Protein AF-A0A9D9EL34-F1 (afdb_monomer_lite)

pLDDT: mean 85.11, std 13.99, range [40.06, 97.62]

Radius of gyration: 29.47 Å; chains: 1; bounding box: 62×39×75 Å

Sequence (235 aa):
MADWTDLKKRLDNDIDYTANREFAKMIVSNEAKAVHYYLTKIGLPIMKHIEYSIMHRDISADYYIFLSSPYDSKEEKPLWHRVDLYKGINCLLSSYTSSIACRHFCKLANKEKRISEKEGELLEFVDYESLIRCESANDEEDNIQVRLVRKAYQMLSERYRRVLHFLVIEKMSALDAFPLLDSYIHPRPKDGLTSDEVKQSWTNKQRQDALSLLKGYALKHLQENFESIKNNLNC

Foldseek 3Di:
DPPPVVLVVCQVVVPQCPSQLVLLVCVLVVPPVSVVCCCPVQVVVLLVCCCVPQQVHDCPVVSCCVQFPDADPVVRGGNRVQSVPDDRDPDGSSVSSSVVSNVVSNVVSVVVVVVVVVVVVVLPVVPLVLLVCLPDPDPPDPDPLSVLLSQLLVPDDPLLNLLCCQCRNVVHQLVVCCVVNVVVQFDDDDPNHGSVRVVVPDDPVRSNVRSVVSNVVSSVSSVVSSVVVVVVVVD

Secondary structure (DSSP, 8-state):
---HHHHHHHGGG-TTSHHHHHHHHHHHTT-HHHHHHIIIIIIHHHHHHHIIIII-S--HHHHHHHHHPSEETTTTEE--HHHHT---SSS-HHHHHHHHHHHHHHHHHHHHHHHHHHHHGGGGGS-HHHHHHHH--------HHHHHHHHHHHTS-HHHHHHHIIIIIS---HHHHHHHHGGG--PPPBTTB-HHHHHHT--HHHHHHHHHHHHHHHHHHHHHHHHHHHHHH--

Structure (mmCIF, N/CA/C/O backbone):
data_AF-A0A9D9EL34-F1
#
_entry.id   AF-A0A9D9EL34-F1
#
loop_
_atom_site.group_PDB
_atom_site.id
_atom_site.type_symbol
_atom_site.label_atom_id
_atom_site.label_alt_id
_atom_site.label_comp_id
_atom_site.label_asym_id
_atom_site.label_entity_id
_atom_site.label_seq_id
_atom_site.pdbx_PDB_ins_code
_atom_site.Cartn_x
_atom_site.Cartn_y
_atom_site.Cartn_z
_atom_site.occupancy
_atom_site.B_iso_or_equiv
_atom_site.auth_seq_id
_atom_site.auth_comp_id
_atom_site.auth_asym_id
_atom_site.auth_atom_id
_atom_site.pdbx_PDB_model_num
ATOM 1 N N . MET A 1 1 ? 24.231 2.104 -37.222 1.00 48.06 1 MET A N 1
ATOM 2 C CA . MET A 1 1 ? 23.882 2.232 -35.791 1.00 48.06 1 MET A CA 1
ATOM 3 C C . MET A 1 1 ? 23.849 3.713 -35.486 1.00 48.06 1 MET A C 1
ATOM 5 O O . MET A 1 1 ? 24.840 4.370 -35.784 1.00 48.06 1 MET A O 1
ATOM 9 N N . ALA A 1 2 ? 22.723 4.252 -35.016 1.00 55.34 2 ALA A N 1
ATOM 10 C CA . ALA A 1 2 ? 22.677 5.641 -34.569 1.00 55.34 2 ALA A CA 1
ATOM 11 C C . ALA A 1 2 ? 23.682 5.828 -33.419 1.00 55.34 2 ALA A C 1
ATOM 13 O O . ALA A 1 2 ? 23.806 4.956 -32.557 1.00 55.34 2 ALA A O 1
ATOM 14 N N . ASP A 1 3 ? 24.445 6.920 -33.437 1.00 78.56 3 ASP A N 1
ATOM 15 C CA . ASP A 1 3 ? 25.377 7.235 -32.358 1.00 78.56 3 ASP A CA 1
ATOM 16 C C . ASP A 1 3 ? 24.578 7.465 -31.066 1.00 78.56 3 ASP A C 1
ATOM 18 O O . ASP A 1 3 ? 23.711 8.335 -30.991 1.00 78.56 3 ASP A O 1
ATOM 22 N N . TRP A 1 4 ? 24.880 6.681 -30.032 1.00 81.81 4 TRP A N 1
ATOM 23 C CA . TRP A 1 4 ? 24.311 6.796 -28.687 1.00 81.81 4 TRP A CA 1
ATOM 24 C C . TRP A 1 4 ? 24.344 8.233 -28.143 1.00 81.81 4 TRP A C 1
ATOM 26 O O . TRP A 1 4 ? 23.456 8.653 -27.399 1.00 81.81 4 TRP A O 1
ATOM 36 N N . THR A 1 5 ? 25.367 9.000 -28.519 1.00 82.12 5 THR A N 1
ATOM 37 C CA . THR A 1 5 ? 25.531 10.402 -28.121 1.00 82.12 5 THR A CA 1
ATOM 38 C C . THR A 1 5 ? 24.494 11.310 -28.774 1.00 82.12 5 THR A C 1
ATOM 40 O O . THR A 1 5 ? 23.986 12.224 -28.123 1.00 82.12 5 THR A O 1
ATOM 43 N N . ASP A 1 6 ? 24.158 11.046 -30.036 1.00 83.69 6 ASP A N 1
ATOM 44 C CA . ASP A 1 6 ? 23.124 11.767 -30.774 1.00 83.69 6 ASP A CA 1
ATOM 45 C C . ASP A 1 6 ? 21.731 11.410 -30.245 1.00 83.69 6 ASP A C 1
ATOM 47 O O . ASP A 1 6 ? 20.939 12.297 -29.922 1.00 83.69 6 ASP A O 1
ATOM 51 N N . LEU A 1 7 ? 21.476 10.116 -30.009 1.00 87.31 7 LEU A N 1
ATOM 52 C CA . LEU A 1 7 ? 20.207 9.645 -29.452 1.00 87.31 7 LEU A CA 1
ATOM 53 C C . LEU A 1 7 ? 19.861 10.354 -28.134 1.00 87.31 7 LEU A C 1
ATOM 55 O O . LEU A 1 7 ? 18.743 10.847 -27.990 1.00 87.31 7 LEU A O 1
ATOM 59 N N . LYS A 1 8 ? 20.826 10.473 -27.210 1.00 86.38 8 LYS A N 1
ATOM 60 C CA . LYS A 1 8 ? 20.646 11.154 -25.914 1.00 86.38 8 LYS A CA 1
ATOM 61 C C . LYS A 1 8 ? 20.165 12.591 -26.042 1.00 86.38 8 LYS A C 1
ATOM 63 O O . LYS A 1 8 ? 19.279 12.993 -25.299 1.00 86.38 8 LYS A O 1
ATOM 68 N N . LYS A 1 9 ? 20.759 13.363 -26.957 1.00 86.88 9 LYS A N 1
ATOM 69 C CA . LYS A 1 9 ? 20.444 14.791 -27.126 1.00 86.88 9 LYS A CA 1
ATOM 70 C C . LYS A 1 9 ? 19.005 15.011 -27.579 1.00 86.88 9 LYS A C 1
ATOM 72 O O . LYS A 1 9 ? 18.434 16.061 -27.308 1.00 86.88 9 LYS A O 1
ATOM 77 N N . ARG A 1 10 ? 18.428 14.022 -28.263 1.00 88.75 10 ARG A N 1
ATOM 78 C CA . ARG A 1 10 ? 17.061 14.092 -28.778 1.00 88.75 10 ARG A CA 1
ATOM 79 C C . ARG A 1 10 ? 16.014 13.724 -27.733 1.00 88.75 10 ARG A C 1
ATOM 81 O O . ARG A 1 10 ? 14.886 14.160 -27.889 1.00 88.75 10 ARG A O 1
ATOM 88 N N . LEU A 1 11 ? 16.360 12.969 -26.681 1.00 90.31 11 LEU A N 1
ATOM 89 C CA . LEU A 1 11 ? 15.382 12.371 -25.755 1.00 90.31 11 LEU A CA 1
ATOM 90 C C . LEU A 1 11 ? 14.436 13.385 -25.102 1.00 90.31 11 LEU A C 1
ATOM 92 O O . LEU A 1 11 ? 13.249 13.089 -24.976 1.00 90.31 11 LEU A O 1
ATOM 96 N N . ASP A 1 12 ? 14.945 14.553 -24.710 1.00 85.56 12 ASP A N 1
ATOM 97 C CA . ASP A 1 12 ? 14.169 15.552 -23.963 1.00 85.56 12 ASP A CA 1
ATOM 98 C C . ASP A 1 12 ? 13.268 16.414 -24.865 1.00 85.56 12 ASP A C 1
ATOM 100 O O . ASP A 1 12 ? 12.266 16.951 -24.401 1.00 85.56 12 ASP A O 1
ATOM 104 N N . ASN A 1 13 ? 13.590 16.507 -26.161 1.00 84.75 13 ASN A N 1
ATOM 105 C CA . ASN A 1 13 ? 12.878 17.326 -27.151 1.00 84.75 13 ASN A CA 1
ATOM 106 C C . ASN A 1 13 ? 12.250 16.471 -28.270 1.00 84.75 13 ASN A C 1
ATOM 108 O O . ASN A 1 13 ? 12.042 16.937 -29.390 1.00 84.75 13 ASN A O 1
ATOM 112 N N . ASP A 1 14 ? 11.984 15.198 -27.981 1.00 86.94 14 ASP A N 1
ATOM 113 C CA . ASP A 1 14 ? 11.488 14.204 -28.934 1.00 86.94 14 ASP A CA 1
ATOM 114 C C . ASP A 1 14 ? 9.969 14.316 -29.116 1.00 86.94 14 ASP A C 1
ATOM 116 O O . ASP A 1 14 ? 9.199 13.583 -28.492 1.00 86.94 14 ASP A O 1
ATOM 120 N N . ILE A 1 15 ? 9.546 15.253 -29.968 1.00 84.06 15 ILE A N 1
ATOM 121 C CA . ILE A 1 15 ? 8.129 15.553 -30.235 1.00 84.06 15 ILE A CA 1
ATOM 122 C C . ILE A 1 15 ? 7.378 14.307 -30.737 1.00 84.06 15 ILE A C 1
ATOM 124 O O . ILE A 1 15 ? 6.261 14.048 -30.298 1.00 84.06 15 ILE A O 1
ATOM 128 N N . ASP A 1 16 ? 8.016 13.504 -31.594 1.00 88.12 16 ASP A N 1
ATOM 129 C CA . ASP A 1 16 ? 7.423 12.302 -32.202 1.00 88.12 16 ASP A CA 1
ATOM 130 C C . ASP A 1 16 ? 7.673 11.017 -31.393 1.00 88.12 16 ASP A C 1
ATOM 132 O O . ASP A 1 16 ? 7.386 9.908 -31.861 1.00 88.12 16 ASP A O 1
ATOM 136 N N . TYR A 1 17 ? 8.278 11.139 -30.206 1.00 91.62 17 TYR A N 1
ATOM 137 C CA . TYR A 1 17 ? 8.626 10.032 -29.306 1.00 91.62 17 TYR A CA 1
ATOM 138 C C . TYR A 1 17 ? 9.457 8.912 -29.960 1.00 91.62 17 TYR A C 1
ATOM 140 O O . TYR A 1 17 ? 9.504 7.775 -29.476 1.00 91.62 17 TYR A O 1
ATOM 148 N N . THR A 1 18 ? 10.104 9.183 -31.091 1.00 91.00 18 THR A N 1
ATOM 149 C CA . THR A 1 18 ? 10.798 8.159 -31.875 1.00 91.00 18 THR A CA 1
ATOM 150 C C . THR A 1 18 ? 12.135 7.805 -31.241 1.00 91.00 18 THR A C 1
ATOM 152 O O . THR A 1 18 ? 12.439 6.617 -31.111 1.00 91.00 18 THR A O 1
ATOM 155 N N . ALA A 1 19 ? 12.872 8.799 -30.741 1.00 92.62 19 ALA A N 1
ATOM 156 C CA . ALA A 1 19 ? 14.095 8.572 -29.975 1.00 92.62 19 ALA A CA 1
ATOM 157 C C . ALA A 1 19 ? 13.809 7.847 -28.647 1.00 92.62 19 ALA A C 1
ATOM 159 O O . ALA A 1 19 ? 14.555 6.953 -28.258 1.00 92.62 19 ALA A O 1
ATOM 160 N N . ASN A 1 20 ? 12.698 8.163 -27.979 1.00 95.50 20 ASN A N 1
ATOM 161 C CA . ASN A 1 20 ? 12.277 7.508 -26.741 1.00 95.50 20 ASN A CA 1
ATOM 162 C C . ASN A 1 20 ? 11.855 6.052 -26.977 1.00 95.50 20 ASN A C 1
ATOM 164 O O . ASN A 1 20 ? 12.170 5.187 -26.162 1.00 95.50 20 ASN A O 1
ATOM 168 N N . ARG A 1 21 ? 11.175 5.752 -28.093 1.00 94.81 21 ARG A N 1
ATOM 169 C CA . ARG A 1 21 ? 10.840 4.369 -28.481 1.00 94.81 21 ARG A CA 1
ATOM 170 C C . ARG A 1 21 ? 12.081 3.558 -28.834 1.00 94.81 21 ARG A C 1
ATOM 172 O O . ARG A 1 21 ? 12.173 2.399 -28.440 1.00 94.81 21 ARG A O 1
ATOM 179 N N . GLU A 1 22 ? 13.022 4.146 -29.569 1.00 94.50 22 GLU A N 1
ATOM 180 C CA . GLU A 1 22 ? 14.310 3.513 -29.872 1.00 94.50 22 GLU A CA 1
ATOM 181 C C . GLU A 1 22 ? 15.087 3.226 -28.582 1.00 94.50 22 GLU A C 1
ATOM 183 O O . GLU A 1 22 ? 15.497 2.093 -28.340 1.00 94.50 22 GLU A O 1
ATOM 188 N N . PHE A 1 23 ? 15.172 4.210 -27.689 1.00 95.94 23 PHE A N 1
ATOM 189 C CA . PHE A 1 23 ? 15.819 4.059 -26.393 1.00 95.94 23 PHE A CA 1
ATOM 190 C C . PHE A 1 23 ? 15.157 2.985 -25.513 1.00 95.94 23 PHE A C 1
ATOM 192 O O . PHE A 1 23 ? 15.857 2.162 -24.924 1.00 95.94 23 PHE A O 1
ATOM 199 N N . ALA A 1 24 ? 13.821 2.921 -25.476 1.00 96.38 24 ALA A N 1
ATOM 200 C CA . ALA A 1 24 ? 13.088 1.859 -24.783 1.00 96.38 24 ALA A CA 1
ATOM 201 C C . ALA A 1 24 ? 13.450 0.462 -25.317 1.00 96.38 24 ALA A C 1
ATOM 203 O O . ALA A 1 24 ? 13.706 -0.447 -24.528 1.00 96.38 24 ALA A O 1
ATOM 204 N N . LYS A 1 25 ? 13.554 0.297 -26.643 1.00 95.88 25 LYS A N 1
ATOM 205 C CA . LYS A 1 25 ? 13.980 -0.971 -27.262 1.00 95.88 25 LYS A CA 1
ATOM 206 C C . LYS A 1 25 ? 15.405 -1.364 -26.871 1.00 95.88 25 LYS A C 1
ATOM 208 O O . LYS A 1 25 ? 15.644 -2.542 -26.611 1.00 95.88 25 LYS A O 1
ATOM 213 N N . MET A 1 26 ? 16.329 -0.405 -26.788 1.00 95.94 26 MET A N 1
ATOM 214 C CA . MET A 1 26 ? 17.705 -0.663 -26.338 1.00 95.94 26 MET A CA 1
ATOM 215 C C . MET A 1 26 ? 17.745 -1.135 -24.876 1.00 95.94 26 MET A C 1
ATOM 217 O O . MET A 1 26 ? 18.499 -2.047 -24.542 1.00 95.94 26 MET A O 1
ATOM 221 N N . ILE A 1 27 ? 16.907 -0.557 -24.005 1.00 96.44 27 ILE A N 1
ATOM 222 C CA . ILE A 1 27 ? 16.777 -0.993 -22.603 1.00 96.44 27 ILE A CA 1
ATOM 223 C C . ILE A 1 27 ? 16.256 -2.430 -22.535 1.00 96.44 27 ILE A C 1
ATOM 225 O O . ILE A 1 27 ? 16.866 -3.262 -21.871 1.00 96.44 27 ILE A O 1
ATOM 229 N N . VAL A 1 28 ? 15.168 -2.737 -23.250 1.00 95.75 28 VAL A N 1
ATOM 230 C CA . VAL A 1 28 ? 14.569 -4.087 -23.290 1.00 95.75 28 VAL A CA 1
ATOM 231 C C . VAL A 1 28 ? 15.553 -5.115 -23.860 1.00 95.75 28 VAL A C 1
ATOM 233 O O . VAL A 1 28 ? 15.624 -6.248 -23.387 1.00 95.75 28 VAL A O 1
ATOM 236 N N . SER A 1 29 ? 16.394 -4.696 -24.806 1.00 94.94 29 SER A N 1
ATOM 237 C CA . SER A 1 29 ? 17.486 -5.508 -25.359 1.00 94.94 29 SER A CA 1
ATOM 238 C C . SER A 1 29 ? 18.700 -5.626 -24.424 1.00 94.94 29 SER A C 1
ATOM 240 O O . SER A 1 29 ? 19.699 -6.233 -24.799 1.00 94.94 29 SER A O 1
ATOM 242 N N . ASN A 1 30 ? 18.621 -5.084 -23.203 1.00 94.69 30 ASN A N 1
ATOM 243 C CA . ASN A 1 30 ? 19.666 -5.112 -22.179 1.00 94.69 30 ASN A CA 1
ATOM 244 C C . ASN A 1 30 ? 20.993 -4.459 -22.605 1.00 94.69 30 ASN A C 1
ATOM 246 O O . ASN A 1 30 ? 22.069 -4.826 -22.130 1.00 94.69 30 ASN A O 1
ATOM 250 N N . GLU A 1 31 ? 20.945 -3.442 -23.465 1.00 95.38 31 GLU A N 1
ATOM 251 C CA . GLU A 1 31 ? 22.153 -2.717 -23.846 1.00 95.38 31 GLU A CA 1
ATOM 252 C C . GLU A 1 31 ? 22.721 -1.925 -22.659 1.00 95.38 31 GLU A C 1
ATOM 254 O O . GLU A 1 31 ? 22.109 -0.971 -22.171 1.00 95.38 31 GLU A O 1
ATOM 259 N N . ALA A 1 32 ? 23.934 -2.277 -22.217 1.00 93.31 32 ALA A N 1
ATOM 260 C CA . ALA A 1 32 ? 24.528 -1.768 -20.976 1.00 93.31 32 ALA A CA 1
ATOM 261 C C . ALA A 1 32 ? 24.537 -0.232 -20.870 1.00 93.31 32 ALA A C 1
ATOM 263 O O . ALA A 1 32 ? 24.212 0.328 -19.823 1.00 93.31 32 ALA A O 1
ATOM 264 N N . LYS A 1 33 ? 24.865 0.474 -21.962 1.00 94.38 33 LYS A N 1
ATOM 265 C CA . LYS A 1 33 ? 24.881 1.948 -21.991 1.00 94.38 33 LYS A CA 1
ATOM 266 C C . LYS A 1 33 ? 23.481 2.541 -21.819 1.00 94.38 33 LYS A C 1
ATOM 268 O O . LYS A 1 33 ? 23.334 3.539 -21.110 1.00 94.38 33 LYS A O 1
ATOM 273 N N . ALA A 1 34 ? 22.479 1.927 -22.447 1.00 95.00 34 ALA A N 1
ATOM 274 C CA . ALA A 1 34 ? 21.097 2.376 -22.388 1.00 95.00 34 ALA A CA 1
ATOM 275 C C . ALA A 1 34 ? 20.494 2.126 -21.003 1.00 95.00 34 ALA A C 1
ATOM 277 O O . ALA A 1 34 ? 19.967 3.055 -20.391 1.00 95.00 34 ALA A O 1
ATOM 278 N N . VAL A 1 35 ? 20.673 0.914 -20.470 1.00 95.62 35 VAL A N 1
ATOM 279 C CA . VAL A 1 35 ? 20.244 0.539 -19.116 1.00 95.62 35 VAL A CA 1
ATOM 280 C C . VAL A 1 35 ? 20.902 1.441 -18.073 1.00 95.62 35 VAL A C 1
ATOM 282 O O . VAL A 1 35 ? 20.210 2.018 -17.236 1.00 95.62 35 VAL A O 1
ATOM 285 N N . HIS A 1 36 ? 22.221 1.647 -18.149 1.00 95.50 36 HIS A N 1
ATOM 286 C CA . HIS A 1 36 ? 22.928 2.512 -17.205 1.00 95.50 36 HIS A CA 1
ATOM 287 C C . HIS A 1 36 ? 22.377 3.943 -17.211 1.00 95.50 36 HIS A C 1
ATOM 289 O O . HIS A 1 36 ? 22.132 4.520 -16.150 1.00 95.50 36 HIS A O 1
ATOM 295 N N . TYR A 1 37 ? 22.137 4.523 -18.390 1.00 95.81 37 TYR A N 1
ATOM 296 C CA . TYR A 1 37 ? 21.557 5.863 -18.490 1.00 95.81 37 TYR A CA 1
ATOM 297 C C . TYR A 1 37 ? 20.120 5.913 -17.974 1.00 95.81 37 TYR A C 1
ATOM 299 O O . TYR A 1 37 ? 19.768 6.835 -17.240 1.00 95.81 37 TYR A O 1
ATOM 307 N N . TYR A 1 38 ? 19.309 4.908 -18.305 1.00 96.50 38 TYR A N 1
ATOM 308 C CA . TYR A 1 38 ? 17.935 4.802 -17.832 1.00 96.50 38 TYR A CA 1
ATOM 309 C C . TYR A 1 38 ? 17.873 4.774 -16.305 1.00 96.50 38 TYR A C 1
ATOM 311 O O . TYR A 1 38 ? 17.159 5.576 -15.711 1.00 96.50 38 TYR A O 1
ATOM 319 N N . LEU A 1 39 ? 18.676 3.932 -15.655 1.00 95.69 39 LEU A N 1
ATOM 320 C CA . LEU A 1 39 ? 18.670 3.811 -14.198 1.00 95.69 39 LEU A CA 1
ATOM 321 C C . LEU A 1 39 ? 19.248 5.052 -13.502 1.00 95.69 39 LEU A C 1
ATOM 323 O O . LEU A 1 39 ? 18.703 5.496 -12.495 1.00 95.69 39 LEU A O 1
ATOM 327 N N . THR A 1 40 ? 20.309 5.657 -14.042 1.00 94.81 40 THR A N 1
ATOM 328 C CA . THR A 1 40 ? 21.008 6.766 -13.364 1.00 94.81 40 THR A CA 1
ATOM 329 C C . THR A 1 40 ? 20.423 8.146 -13.646 1.00 94.81 40 THR A C 1
ATOM 331 O O . THR A 1 40 ? 20.324 8.959 -12.730 1.00 94.81 40 THR A O 1
ATOM 334 N N . LYS A 1 41 ? 20.061 8.456 -14.896 1.00 94.56 41 LYS A N 1
ATOM 335 C CA . LYS A 1 41 ? 19.600 9.800 -15.283 1.00 94.56 41 LYS A CA 1
ATOM 336 C C . LYS A 1 41 ? 18.092 9.959 -15.193 1.00 94.56 41 LYS A C 1
ATOM 338 O O . LYS A 1 41 ? 17.636 11.039 -14.838 1.00 94.56 41 LYS A O 1
ATOM 343 N N . ILE A 1 42 ? 17.335 8.899 -15.470 1.00 94.62 42 ILE A N 1
ATOM 344 C CA . ILE A 1 42 ? 15.867 8.925 -15.415 1.00 94.62 42 ILE A CA 1
ATOM 345 C C . ILE A 1 42 ? 15.368 8.292 -14.115 1.00 94.62 42 ILE A C 1
ATOM 347 O O . ILE A 1 42 ? 14.589 8.901 -13.388 1.00 94.62 42 ILE A O 1
ATOM 351 N N . GLY A 1 43 ? 15.832 7.082 -13.803 1.00 95.25 43 GLY A N 1
ATOM 352 C CA . GLY A 1 43 ? 15.349 6.285 -12.682 1.00 95.25 43 GLY A CA 1
ATOM 353 C C . GLY A 1 43 ? 15.679 6.894 -11.323 1.00 95.25 43 GLY A C 1
ATOM 354 O O . GLY A 1 43 ? 14.782 7.040 -10.500 1.00 95.25 43 GLY A O 1
ATOM 355 N N . LEU A 1 44 ? 16.934 7.285 -11.094 1.00 96.50 44 LEU A N 1
ATOM 356 C CA . LEU A 1 44 ? 17.400 7.748 -9.785 1.00 96.50 44 LEU A CA 1
ATOM 357 C C . LEU A 1 44 ? 16.653 8.992 -9.258 1.00 96.50 44 LEU A C 1
ATOM 359 O O . LEU A 1 44 ? 16.258 8.966 -8.093 1.00 96.50 44 LEU A O 1
ATOM 363 N N . PRO A 1 45 ? 16.404 10.062 -10.046 1.00 97.38 45 PRO A N 1
ATOM 364 C CA . PRO A 1 45 ? 15.601 11.190 -9.567 1.00 97.38 45 PRO A CA 1
ATOM 365 C C . PRO A 1 45 ? 14.165 10.800 -9.192 1.00 97.38 45 PRO A C 1
ATOM 367 O O . PRO A 1 45 ? 13.649 11.269 -8.179 1.00 97.38 45 PRO A O 1
ATOM 370 N N . ILE A 1 46 ? 13.535 9.919 -9.977 1.00 97.62 46 ILE A N 1
ATOM 371 C CA . ILE A 1 46 ? 12.177 9.419 -9.711 1.00 97.62 46 ILE A CA 1
ATOM 372 C C . ILE A 1 46 ? 12.167 8.589 -8.424 1.00 97.62 46 ILE A C 1
ATOM 374 O O . ILE A 1 46 ? 11.331 8.817 -7.554 1.00 97.62 46 ILE A O 1
ATOM 378 N N . MET A 1 47 ? 13.119 7.666 -8.280 1.00 97.62 47 MET A N 1
ATOM 379 C CA . MET A 1 47 ? 13.270 6.827 -7.092 1.00 97.62 47 MET A CA 1
ATOM 380 C C . MET A 1 47 ? 13.432 7.681 -5.835 1.00 97.62 47 MET A C 1
ATOM 382 O O . MET A 1 47 ? 12.673 7.500 -4.890 1.00 97.62 47 MET A O 1
ATOM 386 N N . LYS A 1 48 ? 14.338 8.670 -5.856 1.00 97.12 48 LYS A N 1
ATOM 387 C CA . LYS A 1 48 ? 14.536 9.597 -4.731 1.00 97.12 48 LYS A CA 1
ATOM 388 C C . LYS A 1 48 ? 13.267 10.373 -4.390 1.00 97.12 48 LYS A C 1
ATOM 390 O O . LYS A 1 48 ? 12.955 10.554 -3.219 1.00 97.12 48 LYS A O 1
ATOM 395 N N . HIS A 1 49 ? 12.519 10.831 -5.394 1.00 96.69 49 HIS A N 1
ATOM 396 C CA . HIS A 1 49 ? 11.247 11.502 -5.140 1.00 96.69 49 HIS A CA 1
ATOM 397 C C . HIS A 1 49 ? 10.260 10.581 -4.408 1.00 96.69 49 HIS A C 1
ATOM 399 O O . HIS A 1 49 ? 9.677 10.991 -3.407 1.00 96.69 49 HIS A O 1
ATOM 405 N N . ILE A 1 50 ? 10.113 9.333 -4.858 1.00 96.19 50 ILE A N 1
ATOM 406 C CA . ILE A 1 50 ? 9.230 8.349 -4.218 1.00 96.19 50 ILE A CA 1
ATOM 407 C C . ILE A 1 50 ? 9.712 8.025 -2.794 1.00 96.19 50 ILE A C 1
ATOM 409 O O . ILE A 1 50 ? 8.902 8.014 -1.868 1.00 96.19 50 ILE A O 1
ATOM 413 N N . GLU A 1 51 ? 11.013 7.804 -2.614 1.00 96.00 51 GLU A N 1
ATOM 414 C CA . GLU A 1 51 ? 11.652 7.530 -1.323 1.00 96.00 51 GLU A CA 1
ATOM 415 C C . GLU A 1 51 ? 11.324 8.625 -0.301 1.00 96.00 51 GLU A C 1
ATOM 417 O O . GLU A 1 51 ? 10.797 8.333 0.770 1.00 96.00 51 GLU A O 1
ATOM 422 N N . TYR A 1 52 ? 11.541 9.895 -0.653 1.00 94.25 52 TYR A N 1
ATOM 423 C CA . TYR A 1 52 ? 11.370 11.004 0.289 1.00 94.25 52 TYR A CA 1
ATOM 424 C C . TYR A 1 52 ? 9.935 11.513 0.423 1.00 94.25 52 TYR A C 1
ATOM 426 O O . TYR A 1 52 ? 9.589 12.042 1.476 1.00 94.25 52 TYR A O 1
ATOM 434 N N . SER A 1 53 ? 9.113 11.407 -0.626 1.00 93.38 53 SER A N 1
ATOM 435 C CA . SER A 1 53 ? 7.789 12.056 -0.670 1.00 93.38 53 SER A CA 1
ATOM 436 C C . SER A 1 53 ? 6.606 11.096 -0.545 1.00 93.38 53 SER A C 1
ATOM 438 O O . SER A 1 53 ? 5.496 11.559 -0.303 1.00 93.38 53 SER A O 1
ATOM 440 N N . ILE A 1 54 ? 6.804 9.790 -0.762 1.00 92.19 54 ILE A N 1
ATOM 441 C CA . ILE A 1 54 ? 5.710 8.803 -0.787 1.00 92.19 54 ILE A CA 1
ATOM 442 C C . ILE A 1 54 ? 5.940 7.703 0.249 1.00 92.19 54 ILE A C 1
ATOM 444 O O . ILE A 1 54 ? 5.043 7.409 1.034 1.00 92.19 54 ILE A O 1
ATOM 448 N N . MET A 1 55 ? 7.114 7.071 0.225 1.00 93.00 55 MET A N 1
ATOM 449 C CA . MET A 1 55 ? 7.383 5.860 1.009 1.00 93.00 55 MET A CA 1
ATOM 450 C C . MET A 1 55 ? 8.054 6.156 2.353 1.00 93.00 55 MET A C 1
ATOM 452 O O . MET A 1 55 ? 7.855 5.404 3.299 1.00 93.00 55 MET A O 1
ATOM 456 N N . HIS A 1 56 ? 8.833 7.237 2.450 1.00 91.31 56 HIS A N 1
ATOM 457 C CA . HIS A 1 56 ? 9.580 7.6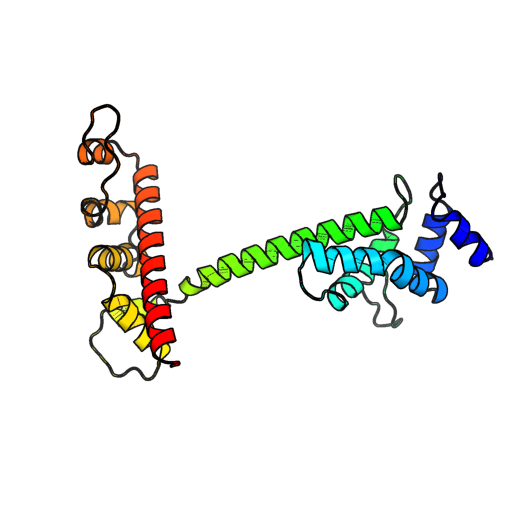46 3.648 1.00 91.31 56 HIS A CA 1
ATOM 458 C C . HIS A 1 56 ? 10.515 6.559 4.218 1.00 91.31 56 HIS A C 1
ATOM 460 O O . HIS A 1 56 ? 10.794 6.527 5.415 1.00 91.31 56 HIS A O 1
ATOM 466 N N . ARG A 1 57 ? 11.014 5.672 3.350 1.00 91.56 57 ARG A N 1
ATOM 467 C CA . ARG A 1 57 ? 11.982 4.603 3.643 1.00 91.56 57 ARG A CA 1
ATOM 468 C C . ARG A 1 57 ? 12.782 4.278 2.388 1.00 91.56 57 ARG A C 1
ATOM 470 O O . ARG A 1 57 ? 12.318 4.591 1.294 1.00 91.56 57 ARG A O 1
ATOM 477 N N . ASP A 1 58 ? 13.915 3.593 2.539 1.00 94.38 58 ASP A N 1
ATOM 478 C CA . ASP A 1 58 ? 14.665 3.071 1.392 1.00 94.38 58 ASP A CA 1
ATOM 479 C C . ASP A 1 58 ? 13.795 2.093 0.582 1.00 94.38 58 ASP A C 1
ATOM 481 O O . ASP A 1 58 ? 13.143 1.191 1.124 1.00 94.38 58 ASP A O 1
ATOM 485 N N . ILE A 1 59 ? 13.775 2.314 -0.731 1.00 96.12 59 ILE A N 1
ATOM 486 C CA . ILE A 1 59 ? 13.031 1.532 -1.722 1.00 96.12 59 ILE A CA 1
ATOM 487 C C . ILE A 1 59 ? 13.910 1.099 -2.892 1.00 96.12 59 ILE A C 1
ATOM 489 O O . ILE A 1 59 ? 13.387 0.677 -3.922 1.00 96.12 59 ILE A O 1
ATOM 493 N N . SER A 1 60 ? 15.233 1.232 -2.782 1.00 93.69 60 SER A N 1
ATOM 494 C CA . SER A 1 60 ? 16.153 1.021 -3.900 1.00 93.69 60 SER A CA 1
ATOM 495 C C . SER A 1 60 ? 15.922 -0.337 -4.569 1.00 93.69 60 SER A C 1
ATOM 497 O O . SER A 1 60 ? 15.668 -0.406 -5.772 1.00 93.69 60 SER A O 1
ATOM 499 N N . ALA A 1 61 ? 15.913 -1.417 -3.782 1.00 94.12 61 ALA A N 1
ATOM 500 C CA . ALA A 1 61 ? 15.658 -2.768 -4.283 1.00 94.12 61 ALA A CA 1
ATOM 501 C C . ALA A 1 61 ? 14.251 -2.916 -4.892 1.00 94.12 61 ALA A C 1
ATOM 503 O O . ALA A 1 61 ? 14.120 -3.389 -6.023 1.00 94.12 61 ALA A O 1
ATOM 504 N N . ASP A 1 62 ? 13.215 -2.455 -4.183 1.00 94.75 62 ASP A N 1
ATOM 505 C CA . ASP A 1 62 ? 11.815 -2.519 -4.627 1.00 94.75 62 ASP A CA 1
ATOM 506 C C . ASP A 1 62 ? 11.623 -1.807 -5.973 1.00 94.75 62 ASP A C 1
ATOM 508 O O . ASP A 1 62 ? 10.939 -2.304 -6.870 1.00 94.75 62 ASP A O 1
ATOM 512 N N . TYR A 1 63 ? 12.258 -0.646 -6.140 1.00 96.50 63 TYR A N 1
ATOM 513 C CA . TYR A 1 63 ? 12.186 0.170 -7.345 1.00 96.50 63 TYR A CA 1
ATOM 514 C C . TYR A 1 63 ? 12.879 -0.503 -8.535 1.00 96.50 63 TYR A C 1
ATOM 516 O O . TYR A 1 63 ? 12.328 -0.532 -9.640 1.00 96.50 63 TYR A O 1
ATOM 524 N N . TYR A 1 64 ? 14.055 -1.102 -8.325 1.00 93.94 64 TYR A N 1
ATOM 525 C CA . TYR A 1 64 ? 14.733 -1.854 -9.383 1.00 93.94 64 TYR A CA 1
ATOM 526 C C . TYR A 1 64 ? 13.951 -3.101 -9.780 1.00 93.94 64 TYR A C 1
ATOM 528 O O . TYR A 1 64 ? 13.750 -3.327 -10.976 1.00 93.94 64 TYR A O 1
ATOM 536 N N . ILE A 1 65 ? 13.451 -3.877 -8.816 1.00 94.69 65 ILE A N 1
ATOM 537 C CA . ILE A 1 65 ? 12.583 -5.032 -9.085 1.00 94.69 65 ILE A CA 1
ATOM 538 C C . ILE A 1 65 ? 11.334 -4.577 -9.840 1.00 94.69 65 ILE A C 1
ATOM 540 O O . ILE A 1 65 ? 10.930 -5.214 -10.814 1.00 94.69 65 ILE A O 1
ATOM 544 N N . PHE A 1 66 ? 10.756 -3.438 -9.455 1.00 95.75 66 PHE A N 1
ATOM 545 C CA . PHE A 1 66 ? 9.625 -2.859 -10.155 1.00 95.75 66 PHE A CA 1
ATOM 546 C C . PHE A 1 66 ? 9.969 -2.616 -11.636 1.00 95.75 66 PHE A C 1
ATOM 548 O O . PHE A 1 66 ? 9.274 -3.106 -12.523 1.00 95.75 66 PHE A O 1
ATOM 555 N N . LEU A 1 67 ? 11.050 -1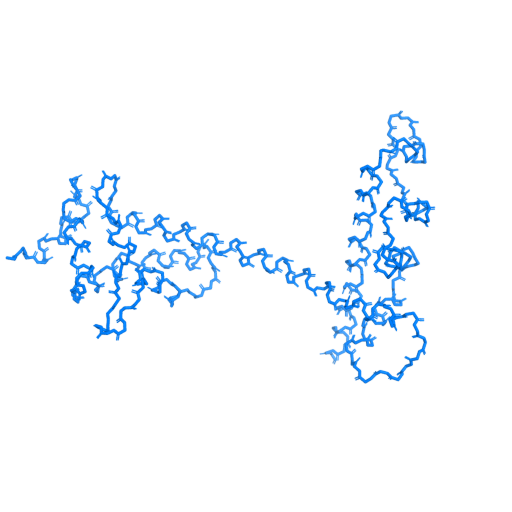.923 -11.964 1.00 94.88 67 LEU A N 1
ATOM 556 C CA . LEU A 1 67 ? 11.340 -1.636 -13.374 1.00 94.88 67 LEU A CA 1
ATOM 557 C C . LEU A 1 67 ? 11.773 -2.866 -14.188 1.00 94.88 67 LEU A C 1
ATOM 559 O O . LEU A 1 67 ? 11.429 -2.959 -15.368 1.00 94.88 67 LEU A O 1
ATOM 563 N N . SER A 1 68 ? 12.522 -3.781 -13.574 1.00 93.19 68 SER A N 1
ATOM 564 C CA . SER A 1 68 ? 13.251 -4.848 -14.272 1.00 93.19 68 SER A CA 1
ATOM 565 C C . SER A 1 68 ? 12.495 -6.176 -14.389 1.00 93.19 68 SER A C 1
ATOM 567 O O . SER A 1 68 ? 12.790 -6.959 -15.290 1.00 93.19 68 SER A O 1
ATOM 569 N N . SER A 1 69 ? 11.508 -6.422 -13.523 1.00 92.31 69 SER A N 1
ATOM 570 C CA . SER A 1 69 ? 10.746 -7.675 -13.491 1.00 92.31 69 SER A CA 1
ATOM 571 C C . SER A 1 69 ? 9.892 -7.892 -14.756 1.00 92.31 69 SER A C 1
ATOM 573 O O . SER A 1 69 ? 9.333 -6.922 -15.288 1.00 92.31 69 SER A O 1
ATOM 575 N N . PRO A 1 70 ? 9.728 -9.148 -15.227 1.00 93.50 70 PRO A N 1
ATOM 576 C CA . PRO A 1 70 ? 10.309 -10.389 -14.692 1.00 93.50 70 PRO A CA 1
ATOM 577 C C . PRO A 1 70 ? 11.780 -10.603 -15.080 1.00 93.50 70 PRO A C 1
ATOM 579 O O . PRO A 1 70 ? 12.283 -9.984 -16.013 1.00 93.50 70 PRO A O 1
ATOM 582 N N . TYR A 1 71 ? 12.469 -11.487 -14.354 1.00 92.12 71 TYR A N 1
ATOM 583 C CA . TYR A 1 71 ? 13.850 -11.882 -14.642 1.00 92.12 71 TYR A CA 1
ATOM 584 C C . TYR A 1 71 ? 13.872 -13.216 -15.392 1.00 92.12 71 TYR A C 1
ATOM 586 O O . TYR A 1 71 ? 13.244 -14.181 -14.950 1.00 92.12 71 TYR A O 1
ATOM 594 N N . ASP A 1 72 ? 14.578 -13.265 -16.520 1.00 91.38 72 ASP A N 1
ATOM 595 C CA . ASP A 1 72 ? 14.817 -14.499 -17.258 1.00 91.38 72 ASP A CA 1
ATOM 596 C C . ASP A 1 72 ? 16.020 -15.224 -16.652 1.00 91.38 72 ASP A C 1
ATOM 598 O O . ASP A 1 72 ? 17.161 -14.779 -16.766 1.00 91.38 72 ASP A O 1
ATOM 602 N N . SER A 1 73 ? 15.748 -16.349 -15.996 1.00 89.62 73 SER A N 1
ATOM 603 C CA . SER A 1 73 ? 16.763 -17.179 -15.350 1.00 89.62 73 SER A CA 1
ATOM 604 C C . SER A 1 73 ? 17.644 -17.952 -16.329 1.00 89.62 73 SER A C 1
ATOM 606 O O . SER A 1 73 ? 18.727 -18.370 -15.936 1.00 89.62 73 SER A O 1
ATOM 608 N N . LYS A 1 74 ? 17.217 -18.152 -17.583 1.00 91.56 74 LYS A N 1
ATOM 609 C CA . LYS A 1 74 ? 18.024 -18.852 -18.597 1.00 91.56 74 LYS A CA 1
ATOM 610 C C . LYS A 1 74 ? 19.034 -17.923 -19.253 1.00 91.56 74 LYS A C 1
ATOM 612 O O . LYS A 1 74 ? 20.160 -18.322 -19.514 1.00 91.56 74 LYS A O 1
ATOM 617 N N . GLU A 1 75 ? 18.602 -16.701 -19.530 1.00 89.44 75 GLU A N 1
ATOM 618 C CA . GLU A 1 75 ? 19.399 -15.675 -20.207 1.00 89.44 75 GLU A CA 1
ATOM 619 C C . GLU A 1 75 ? 20.104 -14.724 -19.225 1.00 89.44 75 GLU A C 1
ATOM 621 O O . GLU A 1 75 ? 20.751 -13.770 -19.651 1.00 89.44 75 GLU A O 1
ATOM 626 N N . GLU A 1 76 ? 19.928 -14.953 -17.919 1.00 90.69 76 GLU A N 1
ATOM 627 C CA . GLU A 1 76 ? 20.465 -14.155 -16.810 1.00 90.69 76 GLU A CA 1
ATOM 628 C C . GLU A 1 76 ? 20.219 -12.644 -16.954 1.00 90.69 76 GLU A C 1
ATOM 630 O O . GLU A 1 76 ? 21.034 -11.805 -16.553 1.00 90.69 76 GLU A O 1
ATOM 635 N N . LYS A 1 77 ? 19.057 -12.270 -17.500 1.00 91.06 77 LYS A N 1
ATOM 636 C CA . LYS A 1 77 ? 18.742 -10.873 -17.807 1.00 91.06 77 LYS A CA 1
ATOM 637 C C . LYS A 1 77 ? 17.316 -10.478 -17.428 1.00 91.06 77 LYS A C 1
ATOM 639 O O . LYS A 1 77 ? 16.382 -11.270 -17.565 1.00 91.06 77 LYS A O 1
ATOM 644 N N . PRO A 1 78 ? 17.111 -9.230 -16.981 1.00 93.81 78 PRO A N 1
ATOM 645 C CA . PRO A 1 78 ? 15.774 -8.692 -16.798 1.00 93.81 78 PRO A CA 1
ATOM 646 C C . PRO A 1 78 ? 15.058 -8.491 -18.136 1.00 93.81 78 PRO A C 1
ATOM 648 O O . PRO A 1 78 ? 15.659 -8.117 -19.145 1.00 93.81 78 PRO A O 1
ATOM 651 N N . LEU A 1 79 ? 13.745 -8.710 -18.127 1.00 93.88 79 LEU A N 1
ATOM 652 C CA . LEU A 1 79 ? 12.894 -8.576 -19.310 1.00 93.88 79 LEU A CA 1
ATOM 653 C C . LEU A 1 79 ? 12.317 -7.167 -19.469 1.00 93.88 79 LEU A C 1
ATOM 655 O O . LEU A 1 79 ? 11.742 -6.862 -20.510 1.00 93.88 79 LEU A O 1
ATOM 659 N N . TRP A 1 80 ? 12.461 -6.302 -18.456 1.00 96.00 80 TRP A N 1
ATOM 660 C CA . TRP A 1 80 ? 12.044 -4.894 -18.512 1.00 96.00 80 TRP A CA 1
ATOM 661 C C . TRP A 1 80 ? 10.596 -4.706 -18.977 1.00 96.00 80 TRP A C 1
ATOM 663 O O . TRP A 1 80 ? 10.282 -3.754 -19.693 1.00 96.00 80 TRP A O 1
ATOM 673 N N . HIS A 1 81 ? 9.692 -5.602 -18.567 1.00 93.94 81 HIS A N 1
ATOM 674 C CA . HIS A 1 81 ? 8.332 -5.674 -19.107 1.00 93.94 81 HIS A CA 1
ATOM 675 C C . HIS A 1 81 ? 7.601 -4.324 -19.062 1.00 93.94 81 HIS A C 1
ATOM 677 O O . HIS A 1 81 ? 6.910 -3.943 -20.002 1.00 93.94 81 HIS A O 1
ATOM 683 N N . ARG A 1 82 ? 7.800 -3.540 -17.996 1.00 93.75 82 ARG A N 1
ATOM 684 C CA . ARG A 1 82 ? 7.184 -2.211 -17.862 1.00 93.75 82 ARG A CA 1
ATOM 685 C C . ARG A 1 82 ? 7.683 -1.199 -18.893 1.00 93.75 82 ARG A C 1
ATOM 687 O O . ARG A 1 82 ? 6.896 -0.352 -19.315 1.00 93.75 82 ARG A O 1
ATOM 694 N N . VAL A 1 83 ? 8.952 -1.287 -19.288 1.00 96.00 83 VAL A N 1
ATOM 695 C CA . VAL A 1 83 ? 9.555 -0.461 -20.344 1.00 96.00 83 VAL A CA 1
ATOM 696 C C . VAL A 1 83 ? 9.071 -0.928 -21.717 1.00 96.00 83 VAL A C 1
ATOM 698 O O . VAL A 1 83 ? 8.730 -0.091 -22.543 1.00 96.00 83 VAL A O 1
ATOM 701 N N . ASP A 1 84 ? 8.933 -2.237 -21.939 1.00 95.38 84 ASP A N 1
ATOM 702 C CA . ASP A 1 84 ? 8.411 -2.807 -23.195 1.00 95.38 84 ASP A CA 1
ATOM 703 C C . ASP A 1 84 ? 6.947 -2.399 -23.498 1.00 95.38 84 ASP A C 1
ATOM 705 O O . ASP A 1 84 ? 6.516 -2.230 -24.649 1.00 95.38 84 ASP A O 1
ATOM 709 N N . LEU A 1 85 ? 6.167 -2.143 -22.445 1.00 95.00 85 LEU A N 1
ATOM 710 C CA . LEU A 1 85 ? 4.813 -1.600 -22.565 1.00 95.00 85 LEU A CA 1
ATOM 711 C C . LEU A 1 85 ? 4.774 -0.145 -23.066 1.00 95.00 85 LEU A C 1
ATOM 713 O O . LEU A 1 85 ? 3.721 0.301 -23.526 1.00 95.00 85 LEU A O 1
ATOM 717 N N . TYR A 1 86 ? 5.882 0.601 -23.026 1.00 96.06 86 TYR A N 1
ATOM 718 C CA . TYR A 1 86 ? 5.925 1.978 -23.515 1.00 96.06 86 TYR A CA 1
ATOM 719 C C . TYR A 1 86 ? 5.790 2.034 -25.044 1.00 96.06 86 TYR A C 1
ATOM 721 O O . TYR A 1 86 ? 6.607 1.492 -25.786 1.00 96.06 86 TYR A O 1
ATOM 729 N N . LYS A 1 87 ? 4.753 2.729 -25.531 1.00 91.62 87 LYS A N 1
ATOM 730 C CA . LYS A 1 87 ? 4.456 2.853 -26.971 1.00 91.62 87 LYS A CA 1
ATOM 731 C C . LYS A 1 87 ? 4.772 4.221 -27.578 1.00 91.62 87 LYS A C 1
ATOM 733 O O . LYS A 1 87 ? 4.607 4.368 -28.783 1.00 91.62 87 LYS A O 1
ATOM 738 N N . GLY A 1 88 ? 5.221 5.198 -26.781 1.00 88.94 88 GLY A N 1
ATOM 739 C CA . GLY A 1 88 ? 5.556 6.549 -27.257 1.00 88.94 88 GLY A CA 1
ATOM 740 C C . GLY A 1 88 ? 4.400 7.250 -27.968 1.00 88.94 88 GLY A C 1
ATOM 741 O O . GLY A 1 88 ? 4.538 7.620 -29.125 1.00 88.94 88 GLY A O 1
ATOM 742 N N . ILE A 1 89 ? 3.244 7.357 -27.301 1.00 84.06 89 ILE A N 1
ATOM 743 C CA . ILE A 1 89 ? 2.027 7.951 -27.887 1.00 84.06 89 ILE A CA 1
ATOM 744 C C . ILE A 1 89 ? 1.778 9.369 -27.352 1.00 84.06 89 ILE A C 1
ATOM 746 O O . ILE A 1 89 ? 1.470 10.256 -28.133 1.00 84.06 89 ILE A O 1
ATOM 750 N N . ASN A 1 90 ? 1.923 9.593 -26.038 1.00 85.62 90 ASN A N 1
ATOM 751 C CA . ASN A 1 90 ? 1.480 10.839 -25.384 1.00 85.62 90 ASN A CA 1
ATOM 752 C C . ASN A 1 90 ? 2.505 11.455 -24.417 1.00 85.62 90 ASN A C 1
ATOM 754 O O . ASN A 1 90 ? 2.209 12.445 -23.753 1.00 85.62 90 ASN A O 1
ATOM 758 N N . CYS A 1 91 ? 3.658 10.818 -24.215 1.00 91.50 91 CYS A N 1
ATOM 759 C CA . CYS A 1 91 ? 4.633 11.278 -23.229 1.00 91.50 91 CYS A CA 1
ATOM 760 C C . CYS A 1 91 ? 6.020 10.685 -23.477 1.00 91.50 91 CYS A C 1
ATOM 762 O O . CYS A 1 91 ? 6.151 9.629 -24.102 1.00 91.50 91 CYS A O 1
ATOM 764 N N . LEU A 1 92 ? 7.044 11.345 -22.933 1.00 95.12 92 LEU A N 1
ATOM 765 C CA . LEU A 1 92 ? 8.416 10.840 -22.894 1.00 95.12 92 LEU A CA 1
ATOM 766 C C . LEU A 1 92 ? 8.513 9.590 -22.011 1.00 95.12 92 LEU A C 1
ATOM 768 O O . LEU A 1 92 ? 7.705 9.391 -21.095 1.00 95.12 92 LEU A O 1
ATOM 772 N N . LEU A 1 93 ? 9.544 8.774 -22.236 1.00 95.44 93 LEU A N 1
ATOM 773 C CA . LEU A 1 93 ? 9.788 7.579 -21.428 1.00 95.44 93 LEU A CA 1
ATOM 774 C C . LEU A 1 93 ? 9.999 7.937 -19.946 1.00 95.44 93 LEU A C 1
ATOM 776 O O . LEU A 1 93 ? 9.549 7.203 -19.066 1.00 95.44 93 LEU A O 1
ATOM 780 N N . SER A 1 94 ? 10.623 9.082 -19.657 1.00 94.94 94 SER A N 1
ATOM 781 C CA . SER A 1 94 ? 10.820 9.599 -18.295 1.00 94.94 94 SER A CA 1
ATOM 782 C C . SER A 1 94 ? 9.495 9.892 -17.584 1.00 94.94 94 SER A C 1
ATOM 784 O O . SER A 1 94 ? 9.269 9.415 -16.469 1.00 94.94 94 SER A O 1
ATOM 786 N N . SER A 1 95 ? 8.582 10.606 -18.245 1.00 94.94 95 SER A N 1
ATOM 787 C CA . SER A 1 95 ? 7.249 10.923 -17.720 1.00 94.94 95 SER A CA 1
ATOM 788 C C . SER A 1 95 ? 6.398 9.668 -17.532 1.00 94.94 95 SER A C 1
ATOM 790 O O . SER A 1 95 ? 5.748 9.515 -16.497 1.00 94.94 95 SER A O 1
ATOM 792 N N . TYR A 1 96 ? 6.437 8.747 -18.500 1.00 96.31 96 TYR A N 1
ATOM 793 C CA . TYR A 1 96 ? 5.774 7.449 -18.393 1.00 96.31 96 TYR A CA 1
ATOM 794 C C . TYR A 1 96 ? 6.274 6.671 -17.169 1.00 96.31 96 TYR A C 1
ATOM 796 O O . TYR A 1 96 ? 5.469 6.256 -16.334 1.00 96.31 96 TYR A O 1
ATOM 804 N N . THR A 1 97 ? 7.597 6.544 -17.031 1.00 96.44 97 THR A N 1
ATOM 805 C CA . THR A 1 97 ? 8.255 5.829 -15.926 1.00 96.44 97 THR A CA 1
ATOM 806 C C . THR A 1 97 ? 7.868 6.425 -14.578 1.00 96.44 97 THR A C 1
ATOM 808 O O . THR A 1 97 ? 7.456 5.694 -13.677 1.00 96.44 97 THR A O 1
ATOM 811 N N . SER A 1 98 ? 7.918 7.755 -14.461 1.00 96.50 98 SER A N 1
ATOM 812 C CA . SER A 1 98 ? 7.506 8.475 -13.254 1.00 96.50 98 SER A CA 1
ATOM 813 C C . SER A 1 98 ? 6.048 8.179 -12.898 1.00 96.50 98 SER A C 1
ATOM 815 O O . SER A 1 98 ? 5.746 7.778 -11.775 1.00 96.50 98 SER A O 1
ATOM 817 N N . SER A 1 99 ? 5.141 8.264 -13.875 1.00 95.75 99 SER A N 1
ATOM 818 C CA . SER A 1 99 ? 3.711 8.034 -13.654 1.00 95.75 99 SER A CA 1
ATOM 819 C C . SER A 1 99 ? 3.408 6.621 -13.150 1.00 95.75 99 SER A C 1
ATOM 821 O O . SER A 1 99 ? 2.680 6.454 -12.164 1.00 95.75 99 SER A O 1
ATOM 823 N N . ILE A 1 100 ? 3.969 5.592 -13.795 1.00 96.00 100 ILE A N 1
ATOM 824 C CA . ILE A 1 100 ? 3.705 4.201 -13.405 1.00 96.00 100 ILE A CA 1
ATOM 825 C C . ILE A 1 100 ? 4.341 3.857 -12.056 1.00 96.00 100 ILE A C 1
ATOM 827 O O . ILE A 1 100 ? 3.718 3.143 -11.266 1.00 96.00 100 ILE A O 1
ATOM 831 N N . ALA A 1 101 ? 5.539 4.383 -11.773 1.00 96.06 101 ALA A N 1
ATOM 832 C CA . ALA A 1 101 ? 6.247 4.132 -10.527 1.00 96.06 101 ALA A CA 1
ATOM 833 C C . ALA A 1 101 ? 5.545 4.827 -9.358 1.00 96.06 101 ALA A C 1
ATOM 835 O O . ALA A 1 101 ? 5.138 4.151 -8.414 1.00 96.06 101 ALA A O 1
ATOM 836 N N . CYS A 1 102 ? 5.280 6.134 -9.453 1.00 94.94 102 CYS A N 1
ATOM 837 C CA . CYS A 1 102 ? 4.554 6.866 -8.415 1.00 94.94 102 CYS A CA 1
ATOM 838 C C . CYS A 1 102 ? 3.185 6.233 -8.144 1.00 94.94 102 CYS A C 1
ATOM 840 O O . CYS A 1 102 ? 2.826 6.014 -6.993 1.00 94.94 102 CYS A O 1
ATOM 842 N N . ARG A 1 103 ? 2.433 5.835 -9.181 1.00 94.31 103 ARG A N 1
ATOM 843 C CA . ARG A 1 103 ? 1.144 5.150 -8.991 1.00 94.31 103 ARG A CA 1
ATOM 844 C C . ARG A 1 103 ? 1.287 3.831 -8.230 1.00 94.31 103 ARG A C 1
ATOM 846 O O . ARG A 1 103 ? 0.429 3.512 -7.408 1.00 94.31 103 ARG A O 1
ATOM 853 N N . HIS A 1 104 ? 2.318 3.044 -8.528 1.00 96.19 104 HIS A N 1
ATOM 854 C CA . HIS A 1 104 ? 2.566 1.783 -7.838 1.00 96.19 104 HIS A CA 1
ATOM 855 C C . HIS A 1 104 ? 2.943 2.007 -6.376 1.00 96.19 104 HIS A C 1
ATOM 857 O O . HIS A 1 104 ? 2.300 1.437 -5.497 1.00 96.19 104 HIS A O 1
ATOM 863 N N . PHE A 1 105 ? 3.914 2.878 -6.116 1.00 96.00 105 PHE A N 1
ATOM 864 C CA . PHE A 1 105 ? 4.389 3.137 -4.763 1.00 96.00 105 PHE A CA 1
ATOM 865 C C . PHE A 1 105 ? 3.366 3.896 -3.914 1.00 96.00 105 PHE A C 1
ATOM 867 O O . PHE A 1 105 ? 3.224 3.581 -2.745 1.00 96.00 105 PHE A O 1
ATOM 874 N N . CYS A 1 106 ? 2.521 4.759 -4.488 1.00 91.69 106 CYS A N 1
ATOM 875 C CA . CYS A 1 106 ? 1.361 5.298 -3.769 1.00 91.69 106 CYS A CA 1
ATOM 876 C C . CYS A 1 106 ? 0.390 4.190 -3.336 1.00 91.69 106 CYS A C 1
ATOM 878 O O . CYS A 1 106 ? -0.168 4.238 -2.241 1.00 91.69 106 CYS A O 1
ATOM 880 N N . LYS A 1 107 ? 0.146 3.180 -4.182 1.00 92.69 107 LYS A N 1
ATOM 881 C CA . LYS A 1 107 ? -0.696 2.034 -3.796 1.00 92.69 107 LYS A CA 1
ATOM 882 C C . LYS A 1 107 ? -0.022 1.186 -2.721 1.00 92.69 107 LYS A C 1
ATOM 884 O O . LYS A 1 107 ? -0.717 0.724 -1.822 1.00 92.69 107 LYS A O 1
ATOM 889 N N . LEU A 1 108 ? 1.293 0.998 -2.816 1.00 92.62 108 LEU A N 1
ATOM 890 C CA . LEU A 1 108 ? 2.073 0.261 -1.828 1.00 92.62 108 LEU A CA 1
ATOM 891 C C . LEU A 1 108 ? 2.073 0.982 -0.477 1.00 92.62 108 LEU A C 1
ATOM 893 O O . LEU A 1 108 ? 1.655 0.375 0.498 1.00 92.62 108 LEU A O 1
ATOM 897 N N . ALA A 1 109 ? 2.384 2.279 -0.440 1.00 91.31 109 ALA A N 1
ATOM 898 C CA . ALA A 1 109 ? 2.313 3.117 0.758 1.00 91.31 109 ALA A CA 1
ATOM 899 C C . ALA A 1 109 ? 0.924 3.070 1.406 1.00 91.31 109 ALA A C 1
ATOM 901 O O . ALA A 1 109 ? 0.797 2.873 2.608 1.00 91.31 109 ALA A O 1
ATOM 902 N N . ASN A 1 110 ? -0.146 3.172 0.610 1.00 84.69 110 ASN A N 1
ATOM 903 C CA . ASN A 1 110 ? -1.509 3.043 1.130 1.00 84.69 110 ASN A CA 1
ATOM 904 C C . ASN A 1 110 ? -1.804 1.638 1.673 1.00 84.69 110 ASN A C 1
ATOM 906 O O . ASN A 1 110 ? -2.569 1.500 2.625 1.00 84.69 110 ASN A O 1
ATOM 910 N N . LYS A 1 111 ? -1.239 0.589 1.068 1.00 87.06 111 LYS A N 1
ATOM 911 C CA . LYS A 1 111 ? -1.378 -0.785 1.559 1.00 87.06 111 LYS A CA 1
ATOM 912 C C . LYS A 1 111 ? -0.606 -0.972 2.864 1.00 87.06 111 LYS A C 1
ATOM 914 O O . LYS A 1 111 ? -1.182 -1.519 3.791 1.00 87.06 111 LYS A O 1
ATOM 919 N N . GLU A 1 112 ? 0.635 -0.501 2.945 1.00 86.94 112 GLU A N 1
ATOM 920 C CA . GLU A 1 112 ? 1.461 -0.524 4.158 1.00 86.94 112 GLU A CA 1
ATOM 921 C C . GLU A 1 112 ? 0.808 0.278 5.279 1.00 86.94 112 GLU A C 1
ATOM 923 O O . GLU A 1 112 ? 0.689 -0.227 6.384 1.00 86.94 112 GLU A O 1
ATOM 928 N N . LYS A 1 113 ? 0.265 1.462 4.981 1.00 82.50 113 LYS A N 1
ATOM 929 C CA . LYS A 1 113 ? -0.507 2.250 5.943 1.00 82.50 113 LYS A CA 1
ATOM 930 C C . LYS A 1 113 ? -1.733 1.494 6.448 1.00 82.50 113 LYS A C 1
ATOM 932 O O . LYS A 1 113 ? -1.935 1.427 7.647 1.00 82.50 113 LYS A O 1
ATOM 937 N N . ARG A 1 114 ? -2.511 0.868 5.559 1.00 76.94 114 ARG A N 1
ATOM 938 C CA . ARG A 1 114 ? -3.655 0.032 5.963 1.00 76.94 114 ARG A CA 1
ATOM 939 C C . ARG A 1 114 ? -3.229 -1.197 6.754 1.00 76.94 114 ARG A C 1
ATOM 941 O O . ARG A 1 114 ? -3.980 -1.630 7.611 1.00 76.94 114 ARG A O 1
ATOM 948 N N . ILE A 1 115 ? -2.082 -1.795 6.435 1.00 74.94 115 ILE A N 1
ATOM 949 C CA . ILE A 1 115 ? -1.534 -2.919 7.198 1.00 74.94 115 ILE A CA 1
ATOM 950 C C . ILE A 1 115 ? -1.080 -2.429 8.564 1.00 74.94 115 ILE A C 1
ATOM 952 O O . ILE A 1 115 ? -1.435 -3.066 9.528 1.00 74.94 115 ILE A O 1
ATOM 956 N N . SER A 1 116 ? -0.407 -1.287 8.671 1.00 68.69 116 SER A N 1
ATOM 957 C CA . SER A 1 116 ? -0.013 -0.685 9.946 1.00 68.69 116 SER A CA 1
ATOM 958 C C . SER A 1 116 ? -1.223 -0.254 10.782 1.00 68.69 116 SER A C 1
ATOM 960 O O . SER A 1 116 ? -1.229 -0.458 11.988 1.00 68.69 116 SER A O 1
ATOM 962 N N . GLU A 1 117 ? -2.279 0.272 10.157 1.00 64.38 117 GLU A N 1
ATOM 963 C CA . GLU A 1 117 ? -3.565 0.545 10.810 1.00 64.38 117 GLU A CA 1
ATOM 964 C C . GLU A 1 117 ? -4.208 -0.760 11.299 1.00 64.38 117 GLU A C 1
ATOM 966 O O . GLU A 1 117 ? -4.647 -0.825 12.441 1.00 64.38 117 GLU A O 1
ATOM 971 N N . LYS A 1 118 ? -4.170 -1.822 10.485 1.00 52.56 118 LYS A N 1
ATOM 972 C CA . LYS A 1 118 ? -4.634 -3.168 10.855 1.00 52.56 118 LYS A CA 1
ATOM 973 C C . LYS A 1 118 ? -3.723 -3.905 11.835 1.00 52.56 118 LYS A C 1
ATOM 975 O O . LYS A 1 118 ? -4.178 -4.805 12.518 1.00 52.56 118 LYS A O 1
ATOM 980 N N . GLU A 1 119 ? -2.443 -3.568 11.898 1.00 45.25 119 GLU A N 1
ATOM 981 C CA . GLU A 1 119 ? -1.482 -4.084 12.871 1.00 45.25 119 GLU A CA 1
ATOM 982 C C . GLU A 1 119 ? -1.621 -3.320 14.194 1.00 45.25 119 GLU A C 1
ATOM 984 O O . GLU A 1 119 ? -1.482 -3.897 15.267 1.00 45.25 119 GLU A O 1
ATOM 989 N N . GLY A 1 120 ? -2.026 -2.049 14.136 1.00 44.41 120 GLY A N 1
ATOM 990 C CA . GLY A 1 120 ? -2.645 -1.347 15.257 1.00 44.41 120 GLY A CA 1
ATO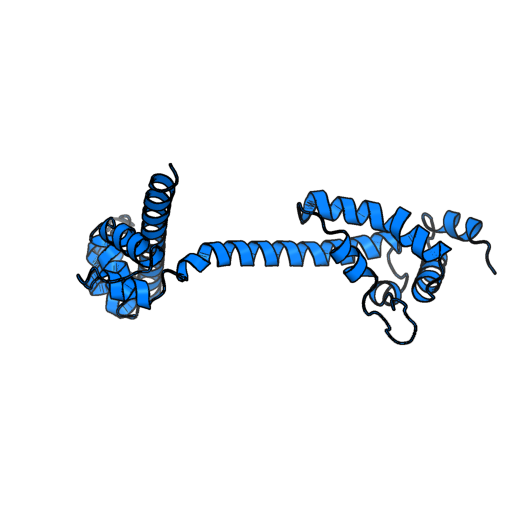M 991 C C . GLY A 1 120 ? -3.955 -2.015 15.693 1.00 44.41 120 GLY A C 1
ATOM 992 O O . GLY A 1 120 ? -4.212 -2.117 16.890 1.00 44.41 120 GLY A O 1
ATOM 993 N N . GLU A 1 121 ? -4.736 -2.553 14.749 1.00 43.09 121 GLU A N 1
ATOM 994 C CA . GLU A 1 121 ? -5.849 -3.473 15.033 1.00 43.09 121 GLU A CA 1
ATOM 995 C C . GLU A 1 121 ? -5.384 -4.898 15.398 1.00 43.09 121 GLU A C 1
ATOM 997 O O . GLU A 1 121 ? -6.211 -5.647 15.891 1.00 43.09 121 GLU A O 1
ATOM 1002 N N . LEU A 1 122 ? -4.101 -5.298 15.284 1.00 40.34 122 LEU A N 1
ATOM 1003 C CA . LEU A 1 122 ? -3.612 -6.612 15.763 1.00 40.34 122 LEU A CA 1
ATOM 1004 C C . LEU A 1 122 ? -3.569 -6.694 17.294 1.00 40.34 122 LEU A C 1
ATOM 1006 O O . LEU A 1 122 ? -3.254 -7.745 17.838 1.00 40.34 122 LEU A O 1
ATOM 1010 N N . LEU A 1 123 ? -3.954 -5.638 18.008 1.00 43.84 123 LEU A N 1
ATOM 1011 C CA . LEU A 1 123 ? -4.462 -5.763 19.376 1.00 43.84 123 LEU A CA 1
ATOM 1012 C C . LEU A 1 123 ? -5.849 -6.432 19.452 1.00 43.84 123 LEU A C 1
ATOM 1014 O O . LEU A 1 123 ? -6.349 -6.675 20.544 1.00 43.84 123 LEU A O 1
ATOM 1018 N N . GLU A 1 124 ? -6.422 -6.858 18.324 1.00 45.34 124 GLU A N 1
ATOM 1019 C CA . GLU A 1 124 ? -7.352 -7.991 18.246 1.00 45.34 124 GLU A CA 1
ATOM 1020 C C . GLU A 1 124 ? -6.682 -9.335 18.620 1.00 45.34 124 GLU A C 1
ATOM 1022 O O . GLU A 1 124 ? -7.386 -10.322 18.804 1.00 45.34 124 GLU A O 1
ATOM 1027 N N . PHE A 1 125 ? -5.356 -9.379 18.837 1.00 43.69 125 PHE A N 1
ATOM 1028 C CA . PHE A 1 125 ? -4.668 -10.404 19.642 1.00 43.69 125 PHE A CA 1
ATOM 1029 C C . PHE A 1 125 ? -4.573 -10.034 21.128 1.00 43.69 125 PHE A C 1
ATOM 1031 O O . PHE A 1 125 ? -3.721 -10.541 21.860 1.00 43.69 125 PHE A O 1
ATOM 1038 N N . VAL A 1 126 ? -5.538 -9.283 21.652 1.00 49.34 126 VAL A N 1
ATOM 1039 C CA . VAL A 1 126 ? -6.159 -9.811 22.862 1.00 49.34 126 VAL A CA 1
ATOM 1040 C C . VAL A 1 126 ? -6.899 -11.077 22.423 1.00 49.34 126 VAL A C 1
ATOM 1042 O O . VAL A 1 126 ? -8.087 -11.041 22.112 1.00 49.34 126 VAL A O 1
ATOM 1045 N N . ASP A 1 127 ? -6.129 -12.163 22.296 1.00 51.41 127 ASP A N 1
ATOM 1046 C CA . ASP A 1 127 ? -6.589 -13.463 21.831 1.00 51.41 127 ASP A CA 1
ATOM 1047 C C . ASP A 1 127 ? -7.895 -13.778 22.562 1.00 51.41 127 ASP A C 1
ATOM 1049 O O . ASP A 1 127 ? -7.997 -13.590 23.775 1.00 51.41 127 ASP A O 1
ATOM 1053 N N . TYR A 1 128 ? -8.922 -14.177 21.824 1.00 54.41 128 TYR A N 1
ATOM 1054 C CA . TYR A 1 128 ? -10.234 -14.518 22.372 1.00 54.41 128 TYR A CA 1
ATOM 1055 C C . TYR A 1 128 ? -10.107 -15.452 23.594 1.00 54.41 128 TYR A C 1
ATOM 1057 O O . TYR A 1 128 ? -10.774 -15.256 24.609 1.00 54.41 128 TYR A O 1
ATOM 1065 N N . GLU A 1 129 ? -9.151 -16.384 23.531 1.00 53.94 129 GLU A N 1
ATOM 1066 C CA . GLU A 1 129 ? -8.714 -17.244 24.636 1.00 53.94 129 GLU A CA 1
ATOM 1067 C C . GLU A 1 129 ? -8.143 -16.470 25.836 1.00 53.94 129 GLU A C 1
ATOM 1069 O O . GLU A 1 129 ? -8.470 -16.770 26.981 1.00 53.94 129 GLU A O 1
ATOM 1074 N N . SER A 1 130 ? -7.333 -15.437 25.603 1.00 59.12 130 SER A N 1
ATOM 1075 C CA . SER A 1 130 ? -6.782 -14.580 26.659 1.00 59.12 130 SER A CA 1
ATOM 1076 C C . SER A 1 130 ? -7.866 -13.794 27.402 1.00 59.12 130 SER A C 1
ATOM 1078 O O . SER A 1 130 ? -7.770 -13.676 28.620 1.00 59.12 130 SER A O 1
ATOM 1080 N N . LEU A 1 131 ? -8.915 -13.295 26.726 1.00 63.28 131 LEU A N 1
ATOM 1081 C CA . LEU A 1 131 ? -10.047 -12.622 27.398 1.00 63.28 131 LEU A CA 1
ATOM 1082 C C . LEU A 1 131 ? -10.910 -13.586 28.207 1.00 63.28 131 LEU A C 1
ATOM 1084 O O . LEU A 1 131 ? -11.265 -13.256 29.336 1.00 63.28 131 LEU A O 1
ATOM 1088 N N . ILE A 1 132 ? -11.196 -14.780 27.678 1.00 58.56 132 ILE A N 1
ATOM 1089 C CA . ILE A 1 132 ? -11.898 -15.837 28.427 1.00 58.56 132 ILE A CA 1
ATOM 1090 C C . ILE A 1 132 ? -11.144 -16.152 29.729 1.00 58.56 132 ILE A C 1
ATOM 1092 O O . ILE A 1 132 ? -11.732 -16.219 30.808 1.00 58.56 132 ILE A O 1
ATOM 1096 N N . ARG A 1 133 ? -9.814 -16.258 29.651 1.00 61.06 133 ARG A N 1
ATOM 1097 C CA . ARG A 1 133 ? -8.928 -16.537 30.794 1.00 61.06 133 ARG A CA 1
ATOM 1098 C C . ARG A 1 133 ? -8.723 -15.345 31.734 1.00 61.06 133 ARG A C 1
ATOM 1100 O O . ARG A 1 133 ? -8.084 -15.492 32.778 1.00 61.06 133 ARG A O 1
ATOM 1107 N N . CYS A 1 134 ? -9.238 -14.159 31.403 1.00 61.22 134 CYS A N 1
ATOM 1108 C CA . CYS A 1 134 ? -9.241 -13.016 32.321 1.00 61.22 134 CYS A CA 1
ATOM 1109 C C . CYS A 1 134 ? -10.331 -13.131 33.395 1.00 61.22 134 CYS A C 1
ATOM 1111 O O . CYS A 1 134 ? -10.195 -12.505 34.447 1.00 61.22 134 CYS A O 1
ATOM 1113 N N . GLU A 1 135 ? -11.387 -13.918 33.156 1.00 58.41 135 GLU A N 1
ATOM 1114 C CA . GLU A 1 135 ? -12.461 -14.152 34.133 1.00 58.41 135 GLU A CA 1
ATOM 1115 C C . GLU A 1 135 ? -12.144 -15.301 35.103 1.00 58.41 135 GLU A C 1
ATOM 1117 O O . GLU A 1 135 ? -12.711 -15.366 36.194 1.00 58.41 135 GLU A O 1
ATOM 1122 N N . SER A 1 136 ? -11.197 -16.181 34.759 1.00 56.94 136 SER A N 1
ATOM 1123 C CA . SER A 1 136 ? -10.746 -17.271 35.629 1.00 56.94 136 SER A CA 1
ATOM 1124 C C . SER A 1 136 ? -9.703 -16.801 36.651 1.00 56.94 136 SER A C 1
ATOM 1126 O O . SER A 1 136 ? -8.666 -16.256 36.279 1.00 56.94 136 SER A O 1
ATOM 1128 N N . ALA A 1 137 ? -9.937 -17.079 37.937 1.00 53.88 137 ALA A N 1
ATOM 1129 C CA . ALA A 1 137 ? -9.059 -16.715 39.058 1.00 53.88 137 ALA A CA 1
ATOM 1130 C C . ALA A 1 137 ? -7.787 -17.583 39.206 1.00 53.88 137 ALA A C 1
ATOM 1132 O O . ALA A 1 137 ? -7.083 -17.459 40.206 1.00 53.88 137 ALA A O 1
ATOM 1133 N N . ASN A 1 138 ? -7.489 -18.475 38.255 1.00 52.94 138 ASN A N 1
ATOM 1134 C CA . ASN A 1 138 ? -6.320 -19.349 38.348 1.00 52.94 138 ASN A CA 1
ATOM 1135 C C . ASN A 1 138 ? -5.059 -18.624 37.854 1.00 52.94 138 ASN A C 1
ATOM 1137 O O . ASN A 1 138 ? -4.934 -18.264 36.682 1.00 52.94 138 ASN A O 1
ATOM 1141 N N . ASP A 1 139 ? -4.121 -18.415 38.775 1.00 52.31 139 ASP A N 1
ATOM 1142 C CA . ASP A 1 139 ? -2.859 -17.691 38.577 1.00 52.31 139 ASP A CA 1
ATOM 1143 C C . ASP A 1 139 ? -1.696 -18.568 38.063 1.00 52.31 139 ASP A C 1
ATOM 1145 O O . ASP A 1 139 ? -0.564 -18.098 37.966 1.00 52.31 139 ASP A O 1
ATOM 1149 N N . GLU A 1 140 ? -1.955 -19.820 37.679 1.00 54.72 140 GLU A N 1
ATOM 1150 C CA . GLU A 1 140 ? -0.934 -20.758 37.181 1.00 54.72 140 GLU A CA 1
ATOM 1151 C C . GLU A 1 140 ? -0.701 -20.654 35.658 1.00 54.72 140 GLU A C 1
ATOM 1153 O O . GLU A 1 140 ? -0.735 -21.653 34.944 1.00 54.72 140 GLU A O 1
ATOM 1158 N N . GLU A 1 141 ? -0.484 -19.447 35.123 1.00 54.69 141 GLU A N 1
ATOM 1159 C CA . GLU A 1 141 ? -0.095 -19.276 33.712 1.00 54.69 141 GLU A CA 1
ATOM 1160 C C . GLU A 1 141 ? 1.303 -18.659 33.561 1.00 54.69 141 GLU A C 1
ATOM 1162 O O . GLU A 1 141 ? 1.542 -17.501 33.914 1.00 54.69 141 GLU A O 1
ATOM 1167 N N . ASP A 1 142 ? 2.210 -19.429 32.948 1.00 55.69 142 ASP A N 1
ATOM 1168 C CA . ASP A 1 142 ? 3.615 -19.069 32.691 1.00 55.69 142 ASP A CA 1
ATOM 1169 C C . ASP A 1 142 ? 3.795 -17.955 31.639 1.00 55.69 142 ASP A C 1
ATOM 1171 O O . ASP A 1 142 ? 4.890 -17.412 31.471 1.00 55.69 142 ASP A O 1
ATOM 1175 N N . ASN A 1 143 ? 2.735 -17.565 30.918 1.00 69.44 143 ASN A N 1
ATOM 1176 C CA . ASN A 1 143 ? 2.835 -16.548 29.873 1.00 69.44 143 ASN A CA 1
ATOM 1177 C C . ASN A 1 143 ? 2.674 -15.126 30.437 1.00 69.44 143 ASN A C 1
ATOM 1179 O O . ASN A 1 143 ? 1.575 -14.673 30.768 1.00 69.44 143 ASN A O 1
ATOM 1183 N N . ILE A 1 144 ? 3.785 -14.383 30.467 1.00 71.75 144 ILE A N 1
ATOM 1184 C CA . ILE A 1 144 ? 3.843 -12.977 30.895 1.00 71.75 144 ILE A CA 1
ATOM 1185 C C . ILE A 1 144 ? 2.813 -12.117 30.149 1.00 71.75 144 ILE A C 1
ATOM 1187 O O . ILE A 1 144 ? 2.141 -11.309 30.781 1.00 71.75 144 ILE A O 1
ATOM 1191 N N . GLN A 1 145 ? 2.628 -12.313 28.839 1.00 67.19 145 GLN A N 1
ATOM 1192 C CA . GLN A 1 145 ? 1.684 -11.521 28.039 1.00 67.19 145 GLN A CA 1
ATOM 1193 C C . GLN A 1 145 ? 0.239 -11.688 28.525 1.00 67.19 1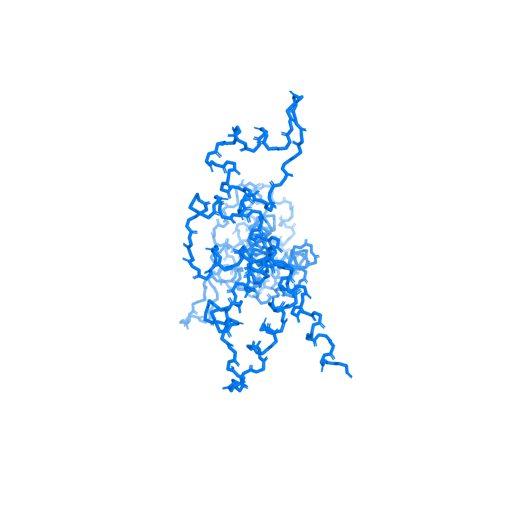45 GLN A C 1
ATOM 1195 O O . GLN A 1 145 ? -0.470 -10.699 28.708 1.00 67.19 145 GLN A O 1
ATOM 1200 N N . VAL A 1 146 ? -0.176 -12.919 28.831 1.00 70.00 146 VAL A N 1
ATOM 1201 C CA . VAL A 1 146 ? -1.532 -13.219 29.322 1.00 70.00 146 VAL A CA 1
ATOM 1202 C C . VAL A 1 146 ? -1.772 -12.575 30.690 1.00 70.00 146 VAL A C 1
ATOM 1204 O O . VAL A 1 146 ? -2.820 -11.973 30.924 1.00 70.00 146 VAL A O 1
ATOM 1207 N N . ARG A 1 147 ? -0.766 -12.586 31.574 1.00 72.81 147 ARG A N 1
ATOM 1208 C CA . ARG A 1 147 ? -0.838 -11.904 32.879 1.00 72.81 147 ARG A CA 1
ATOM 1209 C C . ARG A 1 147 ? -0.978 -10.386 32.743 1.00 72.81 147 ARG A C 1
ATOM 1211 O O . ARG A 1 147 ? -1.696 -9.767 33.529 1.00 72.81 147 ARG A O 1
ATOM 1218 N N . LEU A 1 148 ? -0.300 -9.779 31.769 1.00 77.06 148 LEU A N 1
ATOM 1219 C CA . LEU A 1 148 ? -0.407 -8.342 31.498 1.00 77.06 148 LEU A CA 1
ATOM 1220 C C . LEU A 1 148 ? -1.791 -7.973 30.967 1.00 77.06 148 LEU A C 1
ATOM 1222 O O . LEU A 1 148 ? -2.387 -7.014 31.451 1.00 77.06 148 LEU A O 1
ATOM 1226 N N . VAL A 1 149 ? -2.328 -8.769 30.041 1.00 77.56 149 VAL A N 1
ATOM 1227 C CA . VAL A 1 149 ? -3.692 -8.606 29.524 1.00 77.56 149 VAL A CA 1
ATOM 1228 C C . VAL A 1 149 ? -4.725 -8.757 30.644 1.00 77.56 149 VAL A C 1
ATOM 1230 O O . VAL A 1 149 ? -5.608 -7.909 30.766 1.00 77.56 149 VAL A O 1
ATOM 1233 N N . ARG A 1 150 ? -4.581 -9.757 31.526 1.00 77.69 150 ARG A N 1
ATOM 1234 C CA . ARG A 1 150 ? -5.467 -9.948 32.689 1.00 77.69 150 ARG A CA 1
ATOM 1235 C C . ARG A 1 150 ? -5.470 -8.733 33.609 1.00 77.69 150 ARG A C 1
ATOM 1237 O O . ARG A 1 150 ? -6.537 -8.240 33.970 1.00 77.69 150 ARG A O 1
ATOM 1244 N N . LYS A 1 151 ? -4.291 -8.206 33.945 1.00 82.00 151 LYS A N 1
ATOM 1245 C CA . LYS A 1 151 ? -4.176 -6.972 34.737 1.00 82.00 151 LYS A CA 1
ATOM 1246 C C . LYS A 1 151 ? -4.814 -5.780 34.022 1.00 82.00 151 LYS A C 1
ATOM 1248 O O . LYS A 1 151 ? -5.569 -5.035 34.642 1.00 82.00 151 LYS A O 1
ATOM 1253 N N . ALA A 1 152 ? -4.572 -5.629 32.721 1.00 85.00 152 ALA A N 1
ATOM 1254 C CA . ALA A 1 152 ? -5.154 -4.554 31.923 1.00 85.00 152 ALA A CA 1
ATOM 1255 C C . ALA A 1 152 ? -6.691 -4.622 31.889 1.00 85.00 152 ALA A C 1
ATOM 1257 O O . ALA A 1 152 ? -7.360 -3.591 32.002 1.00 85.00 152 ALA A O 1
ATOM 1258 N N . TYR A 1 153 ? -7.247 -5.835 31.799 1.00 85.81 153 TYR A N 1
ATOM 1259 C CA . TYR A 1 153 ? -8.685 -6.093 31.846 1.00 85.81 153 TYR A CA 1
ATOM 1260 C C . TYR A 1 153 ? -9.283 -5.795 33.224 1.00 85.81 153 TYR A C 1
ATOM 1262 O O . TYR A 1 153 ? -10.324 -5.149 33.316 1.00 85.81 153 TYR A O 1
ATOM 1270 N N . GLN A 1 154 ? -8.613 -6.190 34.309 1.00 86.50 154 GLN A N 1
ATOM 1271 C CA . GLN A 1 154 ? -9.045 -5.878 35.678 1.00 86.50 154 GLN A CA 1
ATOM 1272 C C . GLN A 1 154 ? -9.050 -4.369 35.971 1.00 86.50 154 GLN A C 1
ATOM 1274 O O . GLN A 1 154 ? -9.865 -3.902 36.764 1.00 86.50 154 GLN A O 1
ATOM 1279 N N . MET A 1 155 ? -8.189 -3.600 35.299 1.00 88.19 155 MET A N 1
ATOM 1280 C CA . MET A 1 155 ? -8.157 -2.136 35.383 1.00 88.19 155 MET A CA 1
ATOM 1281 C C . MET A 1 155 ? -9.287 -1.443 34.601 1.00 88.19 155 MET A C 1
ATOM 1283 O O . MET A 1 155 ? -9.461 -0.229 34.722 1.00 88.19 155 MET A O 1
ATOM 1287 N N . LEU A 1 156 ? -10.063 -2.165 33.786 1.00 90.06 156 LEU A N 1
ATOM 1288 C CA . LEU A 1 156 ? -11.198 -1.578 33.077 1.00 90.06 156 LEU A CA 1
ATOM 1289 C C . LEU A 1 156 ? -12.359 -1.256 34.027 1.00 90.06 156 LEU A C 1
ATOM 1291 O O . LEU A 1 156 ? -12.718 -2.027 34.924 1.00 90.06 156 LEU A O 1
ATOM 1295 N N . SER A 1 157 ? -13.038 -0.142 33.744 1.00 92.38 157 SER A N 1
ATOM 1296 C CA . SER A 1 157 ? -14.323 0.173 34.376 1.00 92.38 157 SER A CA 1
ATOM 1297 C C . SER A 1 157 ? -15.347 -0.946 34.142 1.00 92.38 157 SER A C 1
ATOM 1299 O O . SER A 1 157 ? -15.284 -1.656 33.136 1.00 92.38 157 SER A O 1
ATOM 1301 N N . GLU A 1 158 ? -16.325 -1.089 35.046 1.00 91.62 158 GLU A N 1
ATOM 1302 C CA . GLU A 1 158 ? -17.395 -2.090 34.892 1.00 91.62 158 GLU A CA 1
ATOM 1303 C C . GLU A 1 158 ? -18.088 -1.971 33.528 1.00 91.62 158 GLU A C 1
ATOM 1305 O O . GLU A 1 158 ? -18.296 -2.979 32.855 1.00 91.62 158 GLU A O 1
ATOM 1310 N N . ARG A 1 159 ? -18.346 -0.734 33.084 1.00 92.31 159 ARG A N 1
ATOM 1311 C CA . ARG A 1 159 ? -18.897 -0.424 31.761 1.00 92.31 159 ARG A CA 1
ATOM 1312 C C . ARG A 1 159 ? -18.144 -1.149 30.648 1.00 92.31 159 ARG A C 1
ATOM 1314 O O . ARG A 1 159 ? -18.758 -1.846 29.851 1.00 92.31 159 ARG A O 1
ATOM 1321 N N . TYR A 1 160 ? -16.824 -0.987 30.577 1.00 92.44 160 TYR A N 1
ATOM 1322 C CA . TYR A 1 160 ? -16.035 -1.582 29.499 1.00 92.44 160 TYR A CA 1
ATOM 1323 C C . TYR A 1 160 ? -15.849 -3.087 29.665 1.00 92.44 160 TYR A C 1
ATOM 1325 O O . TYR A 1 160 ? -15.881 -3.797 28.663 1.00 92.44 160 TYR A O 1
ATOM 1333 N N . ARG A 1 161 ? -15.754 -3.591 30.902 1.00 91.06 161 ARG A N 1
ATOM 1334 C CA . ARG A 1 161 ? -15.728 -5.040 31.155 1.00 91.06 161 ARG A CA 1
ATOM 1335 C C . ARG A 1 161 ? -16.996 -5.718 30.646 1.00 91.06 161 ARG A C 1
ATOM 1337 O O . ARG A 1 161 ? -16.895 -6.668 29.883 1.00 91.06 161 ARG A O 1
ATOM 1344 N N . ARG A 1 162 ? -18.183 -5.186 30.963 1.00 91.62 162 ARG A N 1
ATOM 1345 C CA . ARG A 1 162 ? -19.452 -5.748 30.463 1.00 91.62 162 ARG A CA 1
ATOM 1346 C C . ARG A 1 162 ? -19.570 -5.693 28.945 1.00 91.62 162 ARG A C 1
ATOM 1348 O O . ARG A 1 162 ? -20.071 -6.632 28.340 1.00 91.62 162 ARG A O 1
ATOM 1355 N N . VAL A 1 163 ? -19.093 -4.615 28.324 1.00 91.81 163 VAL A N 1
ATOM 1356 C CA . VAL A 1 163 ? -19.085 -4.475 26.860 1.00 91.81 163 VAL A CA 1
ATOM 1357 C C . VAL A 1 163 ? -18.224 -5.556 26.212 1.00 91.81 163 VAL A C 1
ATOM 1359 O O . VAL A 1 163 ? -18.678 -6.199 25.268 1.00 91.81 163 VAL A O 1
ATOM 1362 N N . LEU A 1 164 ? -17.008 -5.782 26.719 1.00 89.25 164 LEU A N 1
ATOM 1363 C CA . LEU A 1 164 ? -16.127 -6.833 26.207 1.00 89.25 164 LEU A CA 1
ATOM 1364 C C . LEU A 1 164 ? -16.687 -8.228 26.495 1.00 89.25 164 LEU A C 1
ATOM 1366 O O . LEU A 1 164 ? -16.704 -9.062 25.595 1.00 89.25 164 LEU A O 1
ATOM 1370 N N . HIS A 1 165 ? -17.217 -8.463 27.694 1.00 87.25 165 HIS A N 1
ATOM 1371 C CA . HIS A 1 165 ? -17.857 -9.728 28.046 1.00 87.25 165 HIS A CA 1
ATOM 1372 C C . HIS A 1 165 ? -18.972 -10.081 27.051 1.00 87.25 165 HIS A C 1
ATOM 1374 O O . HIS A 1 165 ? -18.916 -11.093 26.363 1.00 87.25 165 HIS A O 1
ATOM 1380 N N . PHE A 1 166 ? -19.934 -9.184 26.856 1.00 89.44 166 PHE A N 1
ATOM 1381 C CA . PHE A 1 166 ? -21.090 -9.464 26.011 1.00 89.44 166 PHE A CA 1
ATOM 1382 C C . PHE A 1 166 ? -20.790 -9.486 24.505 1.00 89.44 166 PHE A C 1
ATOM 1384 O O . PHE A 1 166 ? -21.288 -10.357 23.792 1.00 89.44 166 PHE A O 1
ATOM 1391 N N . LEU A 1 167 ? -19.985 -8.546 23.999 1.00 87.00 167 LEU A N 1
ATOM 1392 C CA . LEU A 1 167 ? -19.750 -8.401 22.553 1.00 87.00 167 LEU A CA 1
ATOM 1393 C C . LEU A 1 167 ? -18.529 -9.169 22.036 1.00 87.00 167 LEU A C 1
ATOM 1395 O O . LEU A 1 167 ? -18.380 -9.314 20.820 1.00 87.00 167 LEU A O 1
ATOM 1399 N N . VAL A 1 168 ? -17.625 -9.602 22.918 1.00 83.31 168 VAL A N 1
ATOM 1400 C CA . VAL A 1 168 ? -16.368 -10.269 22.535 1.00 83.31 168 VAL A CA 1
ATOM 1401 C C . VAL A 1 168 ? -16.290 -11.683 23.105 1.00 83.31 168 VAL A C 1
ATOM 1403 O O . VAL A 1 168 ? -16.037 -12.605 22.331 1.00 83.31 168 VAL A O 1
ATOM 1406 N N . ILE A 1 169 ? -16.550 -11.870 24.404 1.00 79.81 169 ILE A N 1
ATOM 1407 C CA . ILE A 1 169 ? -16.472 -13.189 25.061 1.00 79.81 169 ILE A CA 1
ATOM 1408 C C . ILE A 1 169 ? -17.681 -14.053 24.670 1.00 79.81 169 ILE A C 1
ATOM 1410 O O . ILE A 1 169 ? -17.518 -15.090 24.028 1.00 79.81 169 ILE A O 1
ATOM 1414 N N . GLU A 1 170 ? -18.890 -13.570 24.951 1.00 82.12 170 GLU A N 1
ATOM 1415 C CA . GLU A 1 170 ? -20.159 -14.255 24.649 1.00 82.12 170 GLU A CA 1
ATOM 1416 C C . GLU A 1 170 ? -20.562 -14.154 23.169 1.00 82.12 170 GLU A C 1
ATOM 1418 O O . GLU A 1 170 ? -21.490 -14.823 22.719 1.00 82.12 170 GLU A O 1
ATOM 1423 N N . LYS A 1 171 ? -19.871 -13.310 22.385 1.00 81.12 171 LYS A N 1
ATOM 1424 C CA . LYS A 1 171 ? -20.133 -13.081 20.949 1.00 81.12 171 LYS A CA 1
ATOM 1425 C C . LYS A 1 171 ? -21.605 -12.773 20.639 1.00 81.12 171 LYS A C 1
ATOM 1427 O O . LYS A 1 171 ? -22.094 -13.104 19.555 1.00 81.12 171 LYS A O 1
ATOM 1432 N N . MET A 1 172 ? -22.315 -12.123 21.562 1.00 87.69 172 MET A N 1
ATOM 1433 C CA . MET A 1 172 ? -23.710 -11.766 21.334 1.00 87.69 172 MET A CA 1
ATOM 1434 C C . MET A 1 172 ? -23.824 -10.783 20.174 1.00 87.69 172 MET A C 1
ATOM 1436 O O . MET A 1 172 ? -22.973 -9.906 19.980 1.00 87.69 172 MET A O 1
ATOM 1440 N N . SER A 1 173 ? -24.910 -10.903 19.409 1.00 89.25 173 SER A N 1
ATOM 1441 C CA . SER A 1 173 ? -25.204 -9.910 18.387 1.00 89.25 173 SER A CA 1
ATOM 1442 C C . SER A 1 173 ? -25.414 -8.548 19.051 1.00 89.25 173 SER A C 1
ATOM 1444 O O . SER A 1 173 ? -25.913 -8.450 20.174 1.00 89.25 173 SER A O 1
ATOM 1446 N N . ALA A 1 174 ? -25.066 -7.468 18.352 1.00 87.62 174 ALA A N 1
ATOM 1447 C CA . ALA A 1 174 ? -25.262 -6.128 18.895 1.00 87.62 174 ALA A CA 1
ATOM 1448 C C . ALA A 1 174 ? -26.736 -5.865 19.267 1.00 87.62 174 ALA A C 1
ATOM 1450 O O . ALA A 1 174 ? -27.013 -5.166 20.231 1.00 87.62 174 ALA A O 1
ATOM 1451 N N . LEU A 1 175 ? -27.705 -6.450 18.559 1.00 90.50 175 LEU A N 1
ATOM 1452 C CA . LEU A 1 175 ? -29.114 -6.246 18.900 1.00 90.50 175 LEU A CA 1
ATOM 1453 C C . LEU A 1 175 ? -29.515 -6.970 20.191 1.00 90.50 175 LEU A C 1
ATOM 1455 O O . LEU A 1 175 ? -30.263 -6.392 20.976 1.00 90.50 175 LEU A O 1
ATOM 1459 N N . ASP A 1 176 ? -28.968 -8.159 20.445 1.00 91.69 176 ASP A N 1
ATOM 1460 C CA . ASP A 1 176 ? -29.240 -8.927 21.668 1.00 91.69 176 ASP A CA 1
ATOM 1461 C C . ASP A 1 176 ? -28.500 -8.352 22.881 1.00 91.69 176 ASP A C 1
ATOM 1463 O O . ASP A 1 176 ? -29.010 -8.361 23.998 1.00 91.69 176 ASP A O 1
ATOM 1467 N N . ALA A 1 177 ? -27.308 -7.794 22.661 1.00 93.12 177 ALA A N 1
ATOM 1468 C CA . ALA A 1 177 ? -26.520 -7.144 23.701 1.00 93.12 177 ALA A CA 1
ATOM 1469 C C . ALA A 1 177 ? -27.059 -5.757 24.088 1.00 93.12 177 ALA A C 1
ATOM 1471 O O . ALA A 1 177 ? -26.774 -5.271 25.183 1.00 93.12 17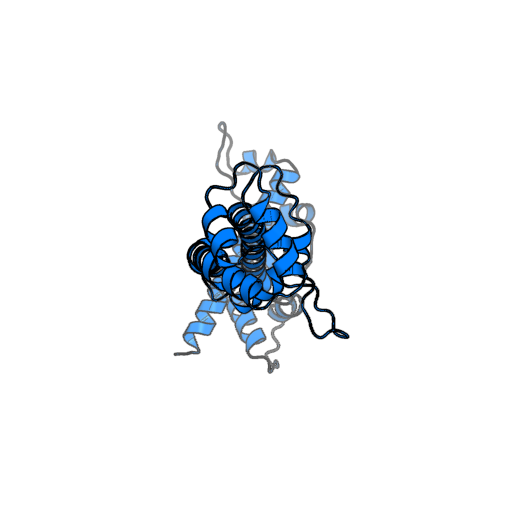7 ALA A O 1
ATOM 1472 N N . PHE A 1 178 ? -27.821 -5.097 23.207 1.00 93.19 178 PHE A N 1
ATOM 1473 C CA . PHE A 1 178 ? -28.281 -3.724 23.427 1.00 93.19 178 PHE A CA 1
ATOM 1474 C C . PHE A 1 178 ? -29.092 -3.556 24.718 1.00 93.19 178 PHE A C 1
ATOM 1476 O O . PHE A 1 178 ? -28.710 -2.692 25.501 1.00 93.19 178 PHE A O 1
ATOM 1483 N N . PRO A 1 179 ? -30.119 -4.374 25.027 1.00 92.81 179 PRO A N 1
ATOM 1484 C CA . PRO A 1 179 ? -30.864 -4.261 26.285 1.00 92.81 179 PRO A CA 1
ATOM 1485 C C . PRO A 1 179 ? -30.017 -4.488 27.545 1.00 92.81 179 PRO A C 1
ATOM 1487 O O . PRO A 1 179 ? -30.403 -4.058 28.623 1.00 92.81 179 PRO A O 1
ATOM 1490 N N . LEU A 1 180 ? -28.876 -5.174 27.429 1.00 93.88 180 LEU A N 1
ATOM 1491 C CA . LEU A 1 180 ? -27.974 -5.460 28.551 1.00 93.88 180 LEU A CA 1
ATOM 1492 C C . LEU A 1 180 ? -26.948 -4.341 28.781 1.00 93.88 180 LEU A C 1
ATOM 1494 O O . LEU A 1 180 ? -26.344 -4.255 29.851 1.00 93.88 180 LEU A O 1
ATOM 1498 N N . LEU A 1 181 ? -26.727 -3.501 27.767 1.00 93.38 181 LEU A N 1
ATOM 1499 C CA . LEU A 1 181 ? -25.719 -2.441 27.750 1.00 93.38 181 LEU A CA 1
ATOM 1500 C C . LEU A 1 181 ? -26.325 -1.034 27.611 1.00 93.38 181 LEU A C 1
ATOM 1502 O O . LEU A 1 181 ? -25.583 -0.050 27.617 1.00 93.38 181 LEU A O 1
ATOM 1506 N N . ASP A 1 182 ? -27.647 -0.912 27.489 1.00 91.06 182 ASP A N 1
ATOM 1507 C CA . ASP A 1 182 ? -28.350 0.345 27.204 1.00 91.06 182 ASP A CA 1
ATOM 1508 C C . ASP A 1 182 ? -28.154 1.411 28.292 1.00 91.06 182 ASP A C 1
ATOM 1510 O O . ASP A 1 182 ? -28.106 2.607 27.991 1.00 91.06 182 ASP A O 1
ATOM 1514 N N . SER A 1 183 ? -27.995 0.982 29.543 1.00 91.56 183 SER A N 1
ATOM 1515 C CA . SER A 1 183 ? -27.705 1.826 30.702 1.00 91.56 183 SER A CA 1
ATOM 1516 C C . SER A 1 183 ? -26.365 2.553 30.584 1.00 91.56 183 SER A C 1
ATOM 1518 O O . SER A 1 183 ? -26.179 3.584 31.219 1.00 91.56 183 SER A O 1
ATOM 1520 N N . TYR A 1 184 ? -25.454 2.073 29.730 1.00 91.81 184 TYR A N 1
ATOM 1521 C CA . TYR A 1 184 ? -24.160 2.699 29.452 1.00 91.81 184 TYR A CA 1
ATOM 1522 C C . TYR A 1 184 ? -24.169 3.607 28.216 1.00 91.81 184 TYR A C 1
ATOM 1524 O O . TYR A 1 184 ? -23.108 4.091 27.790 1.00 91.81 184 TYR A O 1
ATOM 1532 N N . ILE A 1 185 ? -25.339 3.809 27.605 1.00 91.25 185 ILE A N 1
ATOM 1533 C CA . ILE A 1 185 ? -25.512 4.595 26.388 1.00 91.25 185 ILE A CA 1
ATOM 1534 C C . ILE A 1 185 ? -26.457 5.761 26.678 1.00 91.25 185 ILE A C 1
ATOM 1536 O O . ILE A 1 185 ? -27.661 5.590 26.879 1.00 91.25 185 ILE A O 1
ATOM 1540 N N . HIS A 1 186 ? -25.890 6.966 26.648 1.00 90.94 186 HIS A N 1
ATOM 1541 C CA . HIS A 1 186 ? -26.602 8.217 26.897 1.00 90.94 186 HIS A CA 1
ATOM 1542 C C . HIS A 1 186 ? -26.439 9.142 25.689 1.00 90.94 186 HIS A C 1
ATOM 1544 O O . HIS A 1 186 ? -25.494 9.939 25.640 1.00 90.94 186 HIS A O 1
ATOM 1550 N N . PRO A 1 187 ? -27.292 9.020 24.658 1.00 89.62 187 PRO A N 1
ATOM 1551 C CA . PRO A 1 187 ? -27.230 9.940 23.535 1.00 89.62 187 PRO A CA 1
ATOM 1552 C C . PRO A 1 187 ? -27.562 11.367 23.948 1.00 89.62 187 PRO A C 1
ATOM 1554 O O . PRO A 1 187 ? -28.245 11.613 24.943 1.00 89.62 187 PRO A O 1
ATOM 1557 N N . ARG A 1 188 ? -27.085 12.330 23.158 1.00 88.12 188 ARG A N 1
ATOM 1558 C CA . ARG A 1 188 ? -27.387 13.738 23.413 1.00 88.12 188 ARG A CA 1
ATOM 1559 C C . ARG A 1 188 ? -28.893 13.982 23.236 1.00 88.12 188 ARG A C 1
ATOM 1561 O O . ARG A 1 188 ? -29.431 13.538 22.218 1.00 88.12 188 ARG A O 1
ATOM 1568 N N . PRO A 1 189 ? -29.545 14.695 24.174 1.00 89.88 189 PRO A N 1
ATOM 1569 C CA . PRO A 1 189 ? -30.905 15.193 23.993 1.00 89.88 189 PRO A CA 1
ATOM 1570 C C . PRO A 1 189 ? -31.041 15.919 22.651 1.00 89.88 189 PRO A C 1
ATOM 1572 O O . PRO A 1 189 ? -30.136 16.661 22.252 1.00 89.88 189 PRO A O 1
ATOM 1575 N N . LYS A 1 190 ? -32.144 15.689 21.942 1.00 88.38 190 LYS A N 1
ATOM 1576 C CA . LYS A 1 190 ? -32.379 16.248 20.606 1.00 88.38 190 LYS A CA 1
ATOM 1577 C C . LYS A 1 190 ? -33.862 16.530 20.421 1.00 88.38 190 LYS A C 1
ATOM 1579 O O . LYS A 1 190 ? -34.686 15.746 20.867 1.00 88.38 190 LYS A O 1
ATOM 1584 N N . ASP A 1 191 ? -34.189 17.639 19.763 1.00 87.38 191 ASP A N 1
ATOM 1585 C CA . ASP A 1 191 ? -35.570 17.991 19.397 1.00 87.38 191 ASP A CA 1
ATOM 1586 C C . ASP A 1 191 ? -36.538 18.035 20.604 1.00 87.38 191 ASP A C 1
ATOM 1588 O O . ASP A 1 191 ? -37.699 17.656 20.504 1.00 87.38 191 ASP A O 1
ATOM 1592 N N . GLY A 1 192 ? -36.050 18.485 21.769 1.00 87.56 192 GLY A N 1
ATOM 1593 C CA . GLY A 1 192 ? -36.827 18.555 23.017 1.00 87.56 192 GLY A CA 1
ATOM 1594 C C . GLY A 1 192 ? -36.976 17.226 23.768 1.00 87.56 192 GLY A C 1
ATOM 1595 O O . GLY A 1 192 ? -37.540 17.223 24.858 1.00 87.56 192 GLY A O 1
ATOM 1596 N N . LEU A 1 193 ? -36.441 16.127 23.229 1.00 89.19 193 LEU A N 1
ATOM 1597 C CA . LEU A 1 193 ? -36.459 14.803 23.848 1.00 89.19 193 LEU A CA 1
ATOM 1598 C C . LEU A 1 193 ? -35.270 14.607 24.792 1.00 89.19 193 LEU A C 1
ATOM 1600 O O . LEU A 1 193 ? -34.142 15.025 24.502 1.00 89.19 193 LEU A O 1
ATOM 1604 N N . THR A 1 194 ? -35.512 13.906 25.895 1.00 91.12 194 THR A N 1
ATOM 1605 C CA . THR A 1 194 ? -34.482 13.421 26.820 1.00 91.12 194 THR A CA 1
ATOM 1606 C C . THR A 1 194 ? -33.594 12.353 26.168 1.00 91.12 194 THR A C 1
ATOM 1608 O O . THR A 1 194 ? -33.911 11.789 25.122 1.00 91.12 194 THR A O 1
ATOM 1611 N N . SER A 1 195 ? -32.451 12.050 26.793 1.00 89.44 195 SER A N 1
ATOM 1612 C CA . SER A 1 195 ? -31.522 11.015 26.312 1.00 89.44 195 SER A CA 1
ATOM 1613 C C . SER A 1 195 ? -32.207 9.653 26.124 1.00 89.44 195 SER A C 1
ATOM 1615 O O . SER A 1 195 ? -32.004 8.986 25.108 1.00 89.44 195 SER A O 1
ATOM 1617 N N . ASP A 1 196 ? -33.063 9.260 27.069 1.00 90.19 196 ASP A N 1
ATOM 1618 C CA . ASP A 1 196 ? -33.752 7.972 27.017 1.00 90.19 196 ASP A CA 1
ATOM 1619 C C . ASP A 1 196 ? -34.837 7.940 25.938 1.00 90.19 196 ASP A C 1
ATOM 1621 O O . ASP A 1 196 ? -34.935 6.953 25.211 1.00 90.19 196 ASP A O 1
ATOM 1625 N N . GLU A 1 197 ? -35.578 9.031 25.741 1.00 91.19 197 GLU A N 1
ATOM 1626 C CA . GLU A 1 197 ? -36.559 9.141 24.653 1.00 91.19 197 GLU A CA 1
ATOM 1627 C C . GLU A 1 197 ? -35.883 9.098 23.273 1.00 91.19 197 GLU A C 1
ATOM 1629 O O . GLU A 1 197 ? -36.329 8.382 22.372 1.00 91.19 197 GLU A O 1
ATOM 1634 N N . VAL A 1 198 ? -34.743 9.785 23.112 1.00 89.62 198 VAL A N 1
ATOM 1635 C CA . VAL A 1 198 ? -33.929 9.697 21.888 1.00 89.62 198 VAL A CA 1
ATOM 1636 C C . VAL A 1 198 ? -33.469 8.258 21.655 1.00 89.62 198 VAL A C 1
ATOM 1638 O O . VAL A 1 198 ? -33.599 7.747 20.541 1.00 89.62 198 VAL A O 1
ATOM 1641 N N . LYS A 1 199 ? -32.973 7.578 22.693 1.00 92.31 199 LYS A N 1
ATOM 1642 C CA . LYS A 1 199 ? -32.509 6.186 22.610 1.00 92.31 199 LYS A CA 1
ATOM 1643 C C . LYS A 1 199 ? -33.638 5.217 22.248 1.00 92.31 199 LYS A C 1
ATOM 1645 O O . LYS A 1 199 ? -33.425 4.313 21.441 1.00 92.31 199 LYS A O 1
ATOM 1650 N N . GLN A 1 200 ? -34.843 5.416 22.784 1.00 89.75 200 GLN A N 1
ATOM 1651 C CA . GLN A 1 200 ? -36.022 4.608 22.449 1.00 89.75 200 GLN A CA 1
ATOM 1652 C C . GLN A 1 200 ? -36.416 4.749 20.971 1.00 89.75 200 GLN A C 1
ATOM 1654 O O . GLN A 1 200 ? -36.807 3.762 20.348 1.00 89.75 200 GLN A O 1
ATOM 1659 N N . SER A 1 201 ? -36.231 5.939 20.387 1.00 90.50 201 SER A N 1
ATOM 1660 C CA . SER A 1 201 ? -36.516 6.208 18.969 1.00 90.50 201 SER A CA 1
ATOM 1661 C C . SER A 1 201 ? -35.489 5.630 17.980 1.00 90.50 201 SER A C 1
ATOM 1663 O O . SER A 1 201 ? -35.680 5.713 16.766 1.00 90.50 201 SER A O 1
ATOM 1665 N N . TRP A 1 202 ? -34.388 5.043 18.463 1.00 92.44 202 TRP A N 1
ATOM 1666 C CA . TRP A 1 202 ? -33.323 4.544 17.598 1.00 92.44 202 TRP A CA 1
ATOM 1667 C C . TRP A 1 202 ? -33.706 3.317 16.779 1.00 92.44 202 TRP A C 1
ATOM 1669 O O . TRP A 1 202 ? -34.198 2.312 17.298 1.00 92.44 202 TRP A O 1
ATOM 1679 N N . THR A 1 203 ? -33.330 3.369 15.503 1.00 94.06 203 THR A N 1
ATOM 1680 C CA . THR A 1 203 ? -33.350 2.235 14.576 1.00 94.06 203 THR A CA 1
ATOM 1681 C C . THR A 1 203 ? -32.341 1.155 14.975 1.00 94.06 203 THR A C 1
ATOM 1683 O O . THR A 1 203 ? -31.333 1.430 15.629 1.00 94.06 203 THR A O 1
ATOM 1686 N N . ASN A 1 204 ? -32.551 -0.076 14.498 1.00 93.19 204 ASN A N 1
ATOM 1687 C CA . ASN A 1 204 ? -31.610 -1.184 14.705 1.00 93.19 204 ASN A CA 1
ATOM 1688 C C . ASN A 1 204 ? -30.183 -0.833 14.264 1.00 93.19 204 ASN A C 1
ATOM 1690 O O . ASN A 1 204 ? -29.234 -1.150 14.975 1.00 93.19 204 ASN A O 1
ATOM 1694 N N . LYS A 1 205 ? -30.033 -0.115 13.145 1.00 92.06 205 LYS A N 1
ATOM 1695 C CA . LYS A 1 205 ? -28.725 0.347 12.672 1.00 92.06 205 LYS A CA 1
ATOM 1696 C C . LYS A 1 205 ? -28.060 1.291 13.677 1.00 92.06 205 LYS A C 1
ATOM 1698 O O . LYS A 1 205 ? -26.911 1.083 14.034 1.00 92.06 205 LYS A O 1
ATOM 1703 N N . GLN A 1 206 ? -28.793 2.271 14.204 1.00 92.00 206 GLN A N 1
ATOM 1704 C CA . GLN A 1 206 ? -28.253 3.193 15.212 1.00 92.00 206 GLN A CA 1
ATOM 1705 C C . GLN A 1 206 ? -27.846 2.471 16.504 1.00 92.00 206 GLN A C 1
ATOM 1707 O O . GLN A 1 206 ? -26.826 2.813 17.097 1.00 92.00 206 GLN A O 1
ATOM 1712 N N . ARG A 1 207 ? -28.599 1.446 16.923 1.00 92.38 207 ARG A N 1
ATOM 1713 C CA . ARG A 1 207 ? -28.248 0.600 18.079 1.00 92.38 207 ARG A CA 1
ATOM 1714 C C . ARG A 1 207 ? -26.965 -0.200 17.833 1.00 92.38 207 ARG A C 1
ATOM 1716 O O . ARG A 1 207 ? -26.096 -0.246 18.701 1.00 92.38 207 ARG A O 1
ATOM 1723 N N . GLN A 1 208 ? -26.826 -0.782 16.641 1.00 90.88 208 GLN A N 1
ATOM 1724 C CA . GLN A 1 208 ? -25.617 -1.496 16.217 1.00 90.88 208 GLN A CA 1
ATOM 1725 C C . GLN A 1 208 ? -24.398 -0.569 16.157 1.00 90.88 208 GLN A C 1
ATOM 1727 O O . GLN A 1 208 ? -23.337 -0.918 16.676 1.00 90.88 208 GLN A O 1
ATOM 1732 N N . ASP A 1 209 ? -24.558 0.620 15.576 1.00 89.56 209 ASP A N 1
ATOM 1733 C CA . ASP A 1 209 ? -23.499 1.624 15.471 1.00 89.56 209 ASP A CA 1
ATOM 1734 C C . ASP A 1 209 ? -23.058 2.098 16.869 1.00 89.56 209 ASP A C 1
ATOM 1736 O O . ASP A 1 209 ? -21.862 2.180 17.152 1.00 89.56 209 ASP A O 1
ATOM 1740 N N . ALA A 1 210 ? -24.011 2.332 17.781 1.00 91.44 210 ALA A N 1
ATOM 1741 C CA . ALA A 1 210 ? -23.728 2.734 19.158 1.00 91.44 210 ALA A CA 1
ATOM 1742 C C . ALA A 1 210 ? -22.910 1.680 19.924 1.00 91.44 210 ALA A C 1
ATOM 1744 O O . ALA A 1 210 ? -21.950 2.027 20.614 1.00 91.44 210 ALA A O 1
ATOM 1745 N N . LEU A 1 211 ? -23.250 0.396 19.783 1.00 92.19 211 LEU A N 1
ATOM 1746 C CA . LEU A 1 211 ? -22.497 -0.684 20.425 1.00 92.19 211 LEU A CA 1
ATOM 1747 C C . LEU A 1 211 ? -21.153 -0.959 19.761 1.00 92.19 211 LEU A C 1
ATOM 1749 O O . LEU A 1 211 ? -20.193 -1.265 20.464 1.00 92.19 211 LEU A O 1
ATOM 1753 N N . SER A 1 212 ? -21.054 -0.804 18.440 1.00 86.38 212 SER A N 1
ATOM 1754 C CA . SER A 1 212 ? -19.774 -0.897 17.729 1.00 86.38 212 SER A CA 1
ATOM 1755 C C . SER A 1 212 ? -18.807 0.179 18.221 1.00 86.38 212 SER A C 1
ATOM 1757 O O . SER A 1 212 ? -17.645 -0.110 18.510 1.00 86.38 212 SER A O 1
ATOM 1759 N N . LEU A 1 213 ? -19.306 1.403 18.416 1.00 89.25 213 LEU A N 1
ATOM 1760 C CA . LEU A 1 213 ? -18.532 2.495 18.999 1.00 89.25 213 LEU A CA 1
ATOM 1761 C C . LEU A 1 213 ? -18.124 2.191 20.449 1.00 89.25 213 LEU A C 1
ATOM 1763 O O . LEU A 1 213 ? -16.968 2.382 20.825 1.00 89.25 213 LEU A O 1
ATOM 1767 N N . LEU A 1 214 ? -19.055 1.681 21.258 1.00 91.00 214 LEU A N 1
ATOM 1768 C CA . LEU A 1 214 ? -18.798 1.339 22.655 1.00 91.00 214 LEU A CA 1
ATOM 1769 C C . LEU A 1 214 ? -17.762 0.209 22.798 1.00 91.00 214 LEU A C 1
ATOM 1771 O O . LEU A 1 214 ? -16.882 0.299 23.655 1.00 91.00 214 LEU A O 1
ATOM 1775 N N . LYS A 1 215 ? -17.817 -0.805 21.923 1.00 88.69 215 LYS A N 1
ATOM 1776 C CA . LYS A 1 215 ? -16.801 -1.861 21.797 1.00 88.69 215 LYS A CA 1
ATOM 1777 C C . LYS A 1 215 ? -15.436 -1.274 21.441 1.00 88.69 215 LYS A C 1
ATOM 1779 O O . LYS A 1 215 ? -14.452 -1.610 22.094 1.00 88.69 215 LYS A O 1
ATOM 1784 N N . GLY A 1 216 ? -15.383 -0.369 20.462 1.00 84.56 216 GLY A N 1
ATOM 1785 C CA . GLY A 1 216 ? -14.150 0.322 20.078 1.00 84.56 216 GLY A CA 1
ATOM 1786 C C . GLY A 1 216 ? -13.507 1.072 21.248 1.00 84.56 216 GLY A C 1
ATOM 1787 O O . GLY A 1 216 ? -12.305 0.948 21.476 1.00 84.56 216 GLY A O 1
ATOM 1788 N N . TYR A 1 217 ? -14.303 1.784 22.054 1.00 87.50 217 TYR A N 1
ATOM 1789 C CA . TYR A 1 217 ? -13.793 2.439 23.263 1.00 87.50 217 TYR A CA 1
ATOM 1790 C C . TYR A 1 217 ? -13.294 1.446 24.313 1.00 87.50 217 TYR A C 1
ATOM 1792 O O . TYR A 1 217 ? -12.230 1.664 24.888 1.00 87.50 217 TYR A O 1
ATOM 1800 N N . ALA A 1 218 ? -14.019 0.352 24.551 1.00 89.38 218 ALA A N 1
ATOM 1801 C CA . ALA A 1 218 ? -13.607 -0.658 25.521 1.00 89.38 218 ALA A CA 1
ATOM 1802 C C . ALA A 1 218 ? -12.252 -1.295 25.157 1.00 89.38 218 ALA A C 1
ATOM 1804 O O . ALA A 1 218 ? -11.388 -1.429 26.023 1.00 89.38 218 ALA A O 1
ATOM 1805 N N . LEU A 1 219 ? -12.040 -1.609 23.874 1.00 86.38 219 LEU A N 1
ATOM 1806 C CA . LEU A 1 219 ? -10.768 -2.134 23.363 1.00 86.38 219 LEU A CA 1
ATOM 1807 C C . LEU A 1 219 ? -9.636 -1.107 23.480 1.00 86.38 219 LEU A C 1
ATOM 1809 O O . LEU A 1 219 ? -8.547 -1.439 23.943 1.00 86.38 219 LEU A O 1
ATOM 1813 N N . LYS A 1 220 ? -9.912 0.157 23.146 1.00 85.75 220 LYS A N 1
ATOM 1814 C CA . LYS A 1 220 ? -8.943 1.251 23.282 1.00 85.75 220 LYS A CA 1
ATOM 1815 C C . LYS A 1 220 ? -8.470 1.424 24.727 1.00 85.75 220 LYS A C 1
ATOM 1817 O O . LYS A 1 220 ? -7.274 1.531 24.970 1.00 85.75 220 LYS A O 1
ATOM 1822 N N . HIS A 1 221 ? -9.388 1.396 25.692 1.00 88.12 221 HIS A N 1
ATOM 1823 C CA . HIS A 1 221 ? -9.026 1.481 27.109 1.00 88.12 221 HIS A CA 1
ATOM 1824 C C . HIS A 1 221 ? -8.261 0.246 27.601 1.00 88.12 221 HIS A C 1
ATOM 1826 O O . HIS A 1 221 ? -7.370 0.373 28.438 1.00 88.12 221 HIS A O 1
ATOM 1832 N N . LEU A 1 222 ? -8.571 -0.943 27.075 1.00 86.25 222 LEU A N 1
ATOM 1833 C CA . LEU A 1 222 ? -7.829 -2.160 27.406 1.00 86.25 222 LEU A CA 1
ATOM 1834 C C . LEU A 1 222 ? -6.371 -2.046 26.944 1.00 86.25 222 LEU A C 1
ATOM 1836 O O . LEU A 1 222 ? -5.456 -2.350 27.707 1.00 86.25 222 LEU A O 1
ATOM 1840 N N . GLN A 1 223 ? -6.162 -1.545 25.727 1.00 82.50 223 GLN A N 1
ATOM 1841 C CA . GLN A 1 223 ? -4.840 -1.281 25.168 1.00 82.50 223 GLN A CA 1
ATOM 1842 C C . GLN A 1 223 ? -4.077 -0.215 25.966 1.00 82.50 223 GLN A C 1
ATOM 1844 O O . GLN A 1 223 ? -2.910 -0.414 26.290 1.00 82.50 223 GLN A O 1
ATOM 1849 N N . GLU A 1 224 ? -4.723 0.904 26.307 1.00 85.94 224 GLU A N 1
ATOM 1850 C CA . GLU A 1 224 ? -4.115 1.970 27.118 1.00 85.94 224 GLU A CA 1
ATOM 1851 C C . GLU A 1 224 ? -3.635 1.435 28.478 1.00 85.94 224 GLU A C 1
ATOM 1853 O O . GLU A 1 224 ? -2.511 1.724 28.897 1.00 85.94 224 GLU A O 1
ATOM 1858 N N . ASN A 1 225 ? -4.446 0.597 29.134 1.00 87.75 225 ASN A N 1
ATOM 1859 C CA . ASN A 1 225 ? -4.062 -0.060 30.382 1.00 87.75 225 ASN A CA 1
ATOM 1860 C C . ASN A 1 225 ? -2.887 -1.026 30.172 1.00 87.75 225 ASN A C 1
ATOM 1862 O O . ASN A 1 225 ? -1.946 -1.035 30.963 1.00 87.75 225 ASN A O 1
ATOM 1866 N N . PHE A 1 226 ? -2.923 -1.828 29.106 1.00 84.69 226 PHE A N 1
ATOM 1867 C CA . PHE A 1 226 ? -1.871 -2.792 28.793 1.00 84.69 226 PHE A CA 1
ATOM 1868 C C . PHE A 1 226 ? -0.516 -2.112 28.556 1.00 84.69 226 PHE A C 1
ATOM 1870 O O . PHE A 1 226 ? 0.477 -2.481 29.188 1.00 84.69 226 PHE A O 1
ATOM 1877 N N . GLU A 1 227 ? -0.476 -1.079 27.713 1.00 81.50 227 GLU A N 1
ATOM 1878 C CA . GLU A 1 227 ? 0.749 -0.320 27.442 1.00 81.50 227 GLU A CA 1
ATOM 1879 C C . GLU A 1 227 ? 1.249 0.414 28.693 1.00 81.50 227 GLU A C 1
ATOM 1881 O O . GLU A 1 227 ? 2.454 0.456 28.945 1.00 81.50 227 GLU A O 1
ATOM 1886 N N . SER A 1 228 ? 0.344 0.925 29.537 1.00 86.25 228 SER A N 1
ATOM 1887 C CA . SER A 1 228 ? 0.717 1.518 30.826 1.00 86.25 228 SER A CA 1
ATOM 1888 C C . SER A 1 228 ? 1.444 0.513 31.727 1.00 86.25 228 SER A C 1
ATOM 1890 O O . SER A 1 228 ? 2.514 0.820 32.254 1.00 86.25 228 SER A O 1
ATOM 1892 N N . ILE A 1 229 ? 0.919 -0.709 31.863 1.00 81.25 229 ILE A N 1
ATOM 1893 C CA . ILE A 1 229 ? 1.554 -1.762 32.671 1.00 81.25 229 ILE A CA 1
ATOM 1894 C C . ILE A 1 229 ? 2.906 -2.163 32.071 1.00 81.25 229 ILE A C 1
ATOM 1896 O O . ILE A 1 229 ? 3.884 -2.302 32.803 1.00 81.25 229 ILE A O 1
ATOM 1900 N N . LYS A 1 230 ? 2.976 -2.336 30.749 1.00 77.69 230 LYS A N 1
ATOM 1901 C CA . LYS A 1 230 ? 4.202 -2.729 30.044 1.00 77.69 230 LYS A CA 1
ATOM 1902 C C . LYS A 1 230 ? 5.315 -1.690 30.196 1.00 77.69 230 LYS A C 1
ATOM 1904 O O . LYS A 1 230 ? 6.457 -2.061 30.455 1.00 77.69 230 LYS A O 1
ATOM 1909 N N . ASN A 1 231 ? 4.991 -0.402 30.093 1.00 78.12 231 ASN A N 1
ATOM 1910 C CA . ASN A 1 231 ? 5.959 0.681 30.286 1.00 78.12 231 A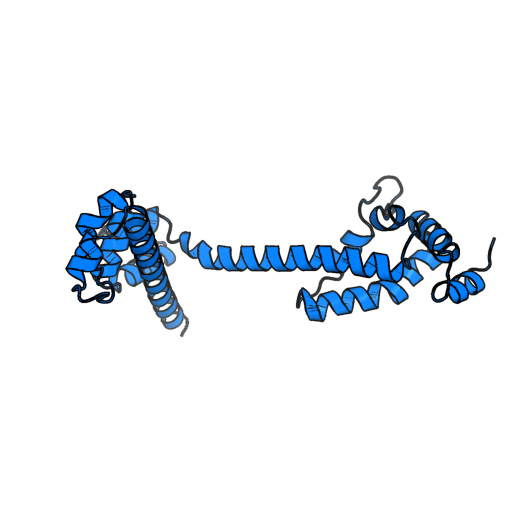SN A CA 1
ATOM 1911 C C . ASN A 1 231 ? 6.496 0.731 31.724 1.00 78.12 231 ASN A C 1
ATOM 1913 O O . ASN A 1 231 ? 7.687 0.958 31.918 1.00 78.12 231 ASN A O 1
ATOM 1917 N N . ASN A 1 232 ? 5.653 0.430 32.716 1.00 77.00 232 ASN A N 1
ATOM 1918 C CA . ASN A 1 232 ? 6.055 0.359 34.124 1.00 77.00 232 ASN A CA 1
ATOM 1919 C C . ASN A 1 232 ? 6.930 -0.864 34.468 1.00 77.00 232 ASN A C 1
ATOM 1921 O O . ASN A 1 232 ? 7.487 -0.907 35.558 1.00 77.00 232 ASN A O 1
ATOM 1925 N N . LEU A 1 233 ? 7.035 -1.862 33.582 1.00 68.31 233 LEU A N 1
ATOM 1926 C CA . LEU A 1 233 ? 7.874 -3.057 33.769 1.00 68.31 233 LEU A CA 1
ATOM 1927 C C . LEU A 1 233 ? 9.239 -2.967 33.075 1.00 68.31 233 LEU A C 1
ATOM 1929 O O . LEU A 1 233 ? 10.118 -3.770 33.373 1.00 68.31 233 LEU A O 1
ATOM 1933 N N . ASN A 1 234 ? 9.403 -2.027 32.141 1.00 54.50 234 ASN A N 1
ATOM 1934 C CA . ASN A 1 234 ? 10.651 -1.786 31.408 1.00 54.50 234 ASN A CA 1
ATOM 1935 C C . ASN A 1 234 ? 11.464 -0.602 31.978 1.00 54.50 234 ASN A C 1
ATOM 1937 O O . ASN A 1 234 ? 12.418 -0.161 31.337 1.00 54.50 234 ASN A O 1
ATOM 1941 N N . CYS A 1 235 ? 11.075 -0.090 33.150 1.00 40.06 235 CYS A N 1
ATOM 1942 C CA . CYS A 1 235 ? 11.836 0.848 33.982 1.00 40.06 235 CYS A CA 1
ATOM 1943 C C . CYS A 1 235 ? 12.331 0.117 35.233 1.00 40.06 235 CYS A C 1
ATOM 1945 O O . CYS A 1 235 ? 13.460 0.423 35.674 1.00 40.06 235 CYS A O 1
#

Organism: NCBI:txid2840770